Protein AF-A0A9P5RNF4-F1 (afdb_monomer)

Foldseek 3Di:
DKKKKFQDPDDDQFDDFDPDDPFGKDFQWKWWQDLVVRDIDTPDHAPDPQVVVLRVLLPRHTMIMTHIQFALFQPTDHDPDLADPLQVSVVVVVVNCVSRVGQFMDMDAADSRCLSPHLVLLVDADDQVVLLVQQVVVVVVLVVDDFDWDLELLSQLCCQQPVNPFHDPSVLSSRPRVSQKDKDWDDDPVNPDIGITIGGSGDSSVVGGGNDGAHNVNSLVVQLLPPAAEEDEAEQQEPVCVPPVDRDDPQPPVSVVPPPPSNPPVRYHYDYDYDYRVCCRRVVVVVSVVVSVVVSPDDSDRDSDD

Structure (mmCIF, N/CA/C/O backbone):
data_AF-A0A9P5RNF4-F1
#
_entry.id   AF-A0A9P5RNF4-F1
#
loop_
_atom_site.group_PDB
_atom_site.id
_atom_site.type_symbol
_atom_site.label_atom_id
_atom_site.label_alt_id
_atom_site.label_comp_id
_atom_site.label_asym_id
_atom_site.label_entity_id
_atom_site.label_seq_id
_atom_site.pdbx_PDB_ins_code
_atom_site.Cartn_x
_atom_site.Cartn_y
_atom_site.Cartn_z
_atom_site.occupancy
_atom_site.B_iso_or_equiv
_atom_site.auth_seq_id
_atom_site.auth_comp_id
_atom_site.auth_asym_id
_atom_site.auth_atom_id
_atom_site.pdbx_PDB_model_num
ATOM 1 N N . MET A 1 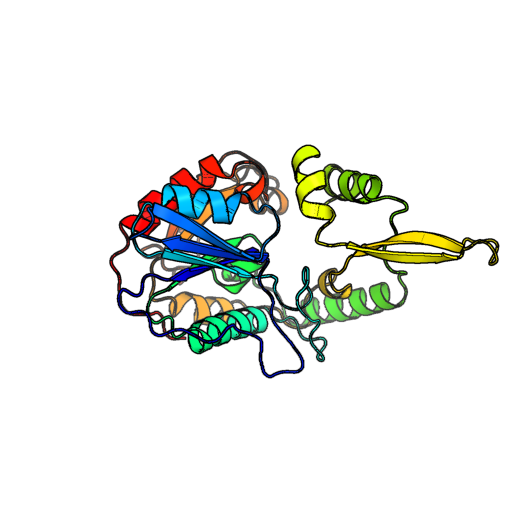1 ? 0.500 0.371 0.995 1.00 59.66 1 MET A N 1
ATOM 2 C CA . MET A 1 1 ? 1.105 -0.007 2.291 1.00 59.66 1 MET A CA 1
ATOM 3 C C . MET A 1 1 ? -0.004 -0.568 3.155 1.00 59.66 1 MET A C 1
ATOM 5 O O . MET A 1 1 ? -1.088 0.010 3.127 1.00 59.66 1 MET A O 1
ATOM 9 N N . ILE A 1 2 ? 0.258 -1.674 3.846 1.00 69.94 2 ILE A N 1
ATOM 10 C CA . ILE A 1 2 ? -0.617 -2.237 4.878 1.00 69.94 2 ILE A CA 1
ATOM 11 C C . ILE A 1 2 ? 0.232 -2.363 6.140 1.00 69.94 2 ILE A C 1
ATOM 13 O O . ILE A 1 2 ? 1.352 -2.875 6.074 1.00 69.94 2 ILE A O 1
ATOM 17 N N . LEU A 1 3 ? -0.276 -1.822 7.239 1.00 70.50 3 LEU A N 1
ATOM 18 C CA . LEU A 1 3 ? 0.274 -1.971 8.577 1.00 70.50 3 LEU A CA 1
ATOM 19 C C . LEU A 1 3 ? -0.736 -2.751 9.401 1.00 70.50 3 LEU A C 1
ATOM 21 O O . LEU A 1 3 ? -1.930 -2.461 9.320 1.00 70.50 3 LEU A O 1
ATOM 25 N N . ILE A 1 4 ? -0.249 -3.697 10.186 1.00 70.44 4 ILE A N 1
ATOM 26 C CA . ILE A 1 4 ? -1.052 -4.440 11.148 1.00 70.44 4 ILE A CA 1
ATOM 27 C C . ILE A 1 4 ? -0.514 -4.085 12.534 1.00 70.44 4 ILE A C 1
ATOM 29 O O . ILE A 1 4 ? 0.702 -4.101 12.732 1.00 70.44 4 ILE A O 1
ATOM 33 N N . LEU A 1 5 ? -1.405 -3.687 13.434 1.00 66.62 5 LEU A N 1
ATOM 34 C CA . LEU A 1 5 ? -1.096 -3.294 14.805 1.00 66.62 5 LEU A CA 1
ATOM 35 C C . LEU A 1 5 ? -1.704 -4.310 15.750 1.00 66.62 5 LEU A C 1
ATOM 37 O O . LEU A 1 5 ? -2.880 -4.608 15.578 1.00 66.62 5 LEU A O 1
ATOM 41 N N . ASP A 1 6 ? -0.938 -4.780 16.720 1.00 69.06 6 ASP A N 1
ATOM 42 C CA . ASP A 1 6 ? -1.378 -5.718 17.753 1.00 69.06 6 ASP A CA 1
ATOM 43 C C . ASP A 1 6 ? -1.534 -5.031 19.115 1.00 69.06 6 ASP A C 1
ATOM 45 O O . ASP A 1 6 ? -0.742 -4.141 19.441 1.00 69.06 6 ASP A O 1
ATOM 49 N N . TYR A 1 7 ? -2.550 -5.457 19.873 1.00 56.28 7 TYR A N 1
ATOM 50 C CA . TYR A 1 7 ? -2.918 -4.960 21.210 1.00 56.28 7 TYR A CA 1
ATOM 51 C C . TYR A 1 7 ? -3.101 -6.101 22.230 1.00 56.28 7 TYR A C 1
ATOM 53 O O . TYR A 1 7 ? -3.849 -5.966 23.205 1.00 56.28 7 TYR A O 1
ATOM 61 N N . ASP A 1 8 ? -2.516 -7.274 21.989 1.00 54.94 8 ASP A N 1
ATOM 62 C CA . ASP A 1 8 ? -2.627 -8.391 22.925 1.00 54.94 8 ASP A CA 1
ATOM 63 C C . ASP A 1 8 ? -1.720 -8.193 24.156 1.00 54.94 8 ASP A C 1
ATOM 65 O O . ASP A 1 8 ? -0.516 -7.961 24.047 1.00 54.94 8 ASP A O 1
ATOM 69 N N . ASP A 1 9 ? -2.322 -8.296 25.350 1.00 41.09 9 ASP A N 1
ATOM 70 C CA . ASP A 1 9 ? -1.652 -8.085 26.644 1.00 41.09 9 ASP A CA 1
ATOM 71 C C . ASP A 1 9 ? -0.789 -9.295 27.067 1.00 41.09 9 ASP A C 1
ATOM 73 O O . ASP A 1 9 ? 0.177 -9.154 27.819 1.00 41.09 9 ASP A O 1
ATOM 77 N N . GLU A 1 10 ? -1.118 -10.498 26.577 1.00 43.22 10 GLU A N 1
ATOM 78 C CA . GLU A 1 10 ? -0.394 -11.743 26.852 1.00 43.22 10 GLU A CA 1
ATOM 79 C C . GLU A 1 10 ? 0.330 -12.233 25.596 1.00 43.22 10 GLU A C 1
ATOM 81 O O . GLU A 1 10 ? -0.276 -12.715 24.641 1.00 43.22 10 GLU A O 1
ATOM 86 N N . TYR A 1 11 ? 1.659 -12.122 25.602 1.00 46.16 11 TYR A N 1
ATOM 87 C CA . TYR A 1 11 ? 2.486 -12.500 24.461 1.00 46.16 11 TYR A CA 1
ATOM 88 C C . TYR A 1 11 ? 3.111 -13.889 24.640 1.00 46.16 11 TYR A C 1
ATOM 90 O O . TYR A 1 11 ? 4.069 -14.067 25.401 1.00 46.16 11 TYR A O 1
ATOM 98 N N . GLU A 1 12 ? 2.660 -14.863 23.849 1.00 43.00 12 GLU A N 1
ATOM 99 C CA . GLU A 1 12 ? 3.501 -16.002 23.480 1.00 43.00 12 GLU A CA 1
ATOM 100 C C . GLU A 1 12 ? 4.433 -15.585 22.335 1.00 43.00 12 GLU A C 1
ATOM 102 O O . GLU A 1 12 ? 4.039 -14.861 21.428 1.00 43.00 12 GLU A O 1
ATOM 107 N N . LYS A 1 13 ? 5.694 -16.041 22.348 1.00 44.66 13 LYS A N 1
ATOM 108 C CA . LYS A 1 13 ? 6.677 -15.777 21.280 1.00 44.66 13 LYS A CA 1
ATOM 109 C C . LYS A 1 13 ? 6.183 -16.310 19.926 1.00 44.66 13 LYS A C 1
ATOM 111 O O . LYS A 1 13 ? 6.560 -17.410 19.519 1.00 44.66 13 LYS A O 1
ATOM 116 N N . GLY A 1 14 ? 5.391 -15.512 19.212 1.00 46.66 14 GLY A N 1
ATOM 117 C CA . GLY A 1 14 ? 4.891 -15.815 17.879 1.00 46.66 14 GLY A CA 1
ATOM 118 C C . GLY A 1 14 ? 6.044 -16.058 16.908 1.00 46.66 14 GLY A C 1
ATOM 119 O O . GLY A 1 14 ? 7.065 -15.357 16.909 1.00 46.66 14 GLY A O 1
ATOM 120 N N . LYS A 1 15 ? 5.917 -17.099 16.081 1.00 48.81 15 LYS A N 1
ATOM 121 C CA . LYS A 1 15 ? 6.916 -17.435 15.060 1.00 48.81 15 LYS A CA 1
ATOM 122 C C . LYS A 1 15 ? 7.047 -16.270 14.077 1.00 48.81 15 LYS A C 1
ATOM 124 O O . LYS A 1 15 ? 6.070 -15.631 13.717 1.00 48.81 15 LYS A O 1
ATOM 129 N N . VAL A 1 16 ? 8.264 -16.015 13.594 1.00 50.94 16 VAL A N 1
ATOM 130 C CA . VAL A 1 16 ? 8.480 -15.067 12.490 1.00 50.94 16 VAL A CA 1
ATOM 131 C C . VAL A 1 16 ? 7.727 -15.583 11.252 1.00 50.94 16 VAL A C 1
ATOM 133 O O . VAL A 1 16 ? 8.052 -16.692 10.802 1.00 50.94 16 VAL A O 1
ATOM 136 N N . PRO A 1 17 ? 6.777 -14.815 10.680 1.00 49.19 17 PRO A N 1
ATOM 137 C CA . PRO A 1 17 ? 6.094 -15.197 9.449 1.00 49.19 17 PRO A CA 1
ATOM 138 C C . PRO A 1 17 ? 7.120 -15.447 8.336 1.00 49.19 17 PRO A C 1
ATOM 140 O O . PRO A 1 17 ? 8.076 -14.683 8.174 1.00 49.19 17 PRO A O 1
ATOM 143 N N . GLY A 1 18 ? 6.963 -16.545 7.589 1.00 49.25 18 GLY A N 1
ATOM 144 C CA . GLY A 1 18 ? 7.812 -16.856 6.427 1.00 49.25 18 GLY A CA 1
ATOM 145 C C . GLY A 1 18 ? 8.763 -18.058 6.545 1.00 49.25 18 GLY A C 1
ATOM 146 O O . GLY A 1 18 ? 9.579 -18.269 5.641 1.00 49.25 18 GLY A O 1
ATOM 147 N N . LYS A 1 19 ? 8.667 -18.890 7.594 1.00 43.00 19 LYS A N 1
ATOM 148 C CA . LYS A 1 19 ? 9.351 -20.202 7.647 1.00 43.00 19 LYS A CA 1
ATOM 149 C C . LYS A 1 19 ? 8.419 -21.347 7.214 1.00 43.00 19 LYS A C 1
ATOM 151 O O . LYS A 1 19 ? 8.039 -22.170 8.035 1.00 43.00 19 LYS A O 1
ATOM 156 N N . GLY A 1 20 ? 8.089 -21.418 5.921 1.00 45.69 20 GLY A N 1
ATOM 157 C CA . GLY A 1 20 ? 7.439 -22.602 5.335 1.00 45.69 20 GLY A CA 1
ATOM 158 C C . GLY A 1 20 ? 6.447 -22.305 4.210 1.00 45.69 20 GLY A C 1
ATOM 159 O O . GLY A 1 20 ? 5.249 -22.408 4.415 1.00 45.69 20 GLY A O 1
ATOM 160 N N . GLY A 1 21 ? 6.934 -21.950 3.018 1.00 53.12 21 GLY A N 1
ATOM 161 C CA . GLY A 1 21 ? 6.103 -21.744 1.824 1.00 53.12 21 GLY A CA 1
ATOM 162 C C . GLY A 1 21 ? 6.926 -21.232 0.637 1.00 53.12 21 GLY A C 1
ATOM 163 O O . GLY A 1 21 ? 7.992 -20.651 0.848 1.00 53.12 21 GLY A O 1
ATOM 164 N N . LYS A 1 22 ? 6.469 -21.474 -0.604 1.00 52.62 22 LYS A N 1
ATOM 165 C CA . LYS A 1 22 ? 7.132 -20.976 -1.832 1.00 52.62 22 LYS A CA 1
ATOM 166 C C . LYS A 1 22 ? 6.895 -19.476 -2.076 1.00 52.62 22 LYS A C 1
ATOM 168 O O . LYS A 1 22 ? 7.779 -18.834 -2.630 1.00 52.62 22 LYS A O 1
ATOM 173 N N . ASP A 1 23 ? 5.779 -18.931 -1.587 1.00 65.44 23 ASP A N 1
ATOM 174 C CA . ASP A 1 23 ? 5.385 -17.527 -1.750 1.00 65.44 23 ASP A CA 1
ATOM 175 C C . ASP A 1 23 ? 5.451 -16.824 -0.380 1.00 65.44 23 ASP A C 1
ATOM 177 O O . ASP A 1 23 ? 4.529 -16.933 0.426 1.00 65.44 23 ASP A O 1
ATOM 181 N N . ARG A 1 24 ? 6.574 -16.161 -0.061 1.00 78.38 24 ARG A N 1
ATOM 182 C CA . ARG A 1 24 ? 6.792 -15.542 1.260 1.00 78.38 24 ARG A CA 1
ATOM 183 C C . ARG A 1 24 ? 6.480 -14.049 1.267 1.00 78.38 24 ARG A C 1
ATOM 185 O O . ARG A 1 24 ? 7.123 -13.267 0.560 1.00 78.38 24 ARG A O 1
ATOM 1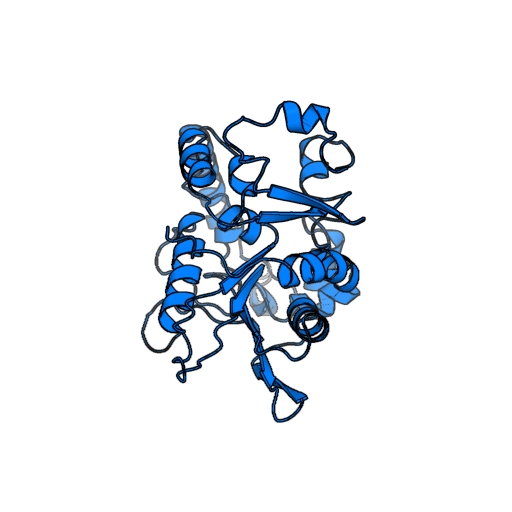92 N N . ILE A 1 25 ? 5.571 -13.656 2.158 1.00 79.44 25 ILE A N 1
ATOM 193 C CA . ILE A 1 25 ? 5.354 -12.255 2.524 1.00 79.44 25 ILE A CA 1
ATOM 194 C C . ILE A 1 25 ? 6.458 -11.806 3.480 1.00 79.44 25 ILE A C 1
ATOM 196 O O . ILE A 1 25 ? 6.770 -12.474 4.466 1.00 79.44 25 ILE A O 1
ATOM 200 N N . LYS A 1 26 ? 7.078 -10.674 3.156 1.00 80.25 26 LYS A N 1
ATOM 201 C CA . LYS A 1 26 ? 8.118 -10.011 3.941 1.00 80.25 26 LYS A CA 1
ATOM 202 C C . LYS A 1 26 ? 7.571 -8.703 4.497 1.00 80.25 26 LYS A C 1
ATOM 204 O O . LYS A 1 26 ? 6.577 -8.156 4.023 1.00 80.25 26 LYS A O 1
ATOM 209 N N . TYR A 1 27 ? 8.241 -8.193 5.517 1.00 72.38 27 TYR A N 1
ATOM 210 C CA . TYR A 1 27 ? 7.873 -6.950 6.174 1.00 72.38 27 TYR A CA 1
ATOM 211 C C . TYR A 1 27 ? 8.953 -5.889 5.962 1.00 72.38 27 TYR A C 1
ATOM 213 O O . TYR A 1 27 ? 10.151 -6.164 6.039 1.00 72.38 27 TYR A O 1
ATOM 221 N N . LEU A 1 28 ? 8.501 -4.667 5.687 1.00 71.25 28 LEU A N 1
ATOM 222 C CA . LEU A 1 28 ? 9.312 -3.459 5.616 1.00 71.25 28 LEU A CA 1
ATOM 223 C C . LEU A 1 28 ? 9.855 -3.081 6.993 1.00 71.25 28 LEU A C 1
ATOM 225 O O . LEU A 1 28 ? 11.003 -2.659 7.100 1.00 71.25 28 LEU A O 1
ATOM 229 N N . ALA A 1 29 ? 9.012 -3.195 8.016 1.00 71.44 29 ALA A N 1
ATOM 230 C CA . ALA A 1 29 ? 9.341 -2.868 9.391 1.00 71.44 29 ALA A CA 1
ATOM 231 C C . ALA A 1 29 ? 8.533 -3.759 10.337 1.00 71.44 29 ALA A C 1
ATOM 233 O O . ALA A 1 29 ? 7.363 -4.035 10.075 1.00 71.44 29 ALA A O 1
ATOM 234 N N . ARG A 1 30 ? 9.167 -4.202 11.419 1.00 80.31 30 ARG A N 1
ATOM 235 C CA . ARG A 1 30 ? 8.495 -4.770 12.590 1.00 80.31 30 ARG A CA 1
ATOM 236 C C . ARG A 1 30 ? 9.030 -4.013 13.792 1.00 80.31 30 ARG A C 1
ATOM 238 O O . ARG A 1 30 ? 10.229 -4.109 14.071 1.00 80.31 30 ARG A O 1
ATOM 245 N N . LEU A 1 31 ? 8.176 -3.197 14.386 1.00 75.88 31 LEU A N 1
ATOM 246 C CA . LEU A 1 31 ? 8.534 -2.267 15.447 1.00 75.88 31 LEU A CA 1
ATOM 247 C C . LEU A 1 31 ? 7.732 -2.625 16.687 1.00 75.88 31 LEU A C 1
ATOM 249 O O . LEU A 1 31 ? 6.542 -2.913 16.580 1.00 75.88 31 LEU A O 1
ATOM 253 N N . LYS A 1 32 ? 8.387 -2.594 17.840 1.00 74.44 32 LYS A N 1
ATOM 254 C CA . LYS A 1 32 ? 7.754 -2.829 19.131 1.00 74.44 32 LYS A CA 1
ATOM 255 C C . LYS A 1 32 ? 8.215 -1.763 20.109 1.00 74.44 32 LYS A C 1
ATOM 257 O O . LYS A 1 32 ? 9.399 -1.422 20.118 1.00 74.44 32 LYS A O 1
ATOM 262 N N . TYR A 1 33 ? 7.296 -1.281 20.934 1.00 68.88 33 TYR A N 1
ATOM 263 C CA . TYR A 1 33 ? 7.662 -0.539 22.129 1.00 68.88 33 TYR A CA 1
ATOM 264 C C . TYR A 1 33 ? 7.905 -1.526 23.274 1.00 68.88 33 TYR A C 1
ATOM 266 O O . TYR A 1 33 ? 7.045 -2.354 23.582 1.00 68.88 33 TYR A O 1
ATOM 274 N N . ASP A 1 34 ? 9.096 -1.494 23.864 1.00 64.38 34 ASP A N 1
ATOM 275 C CA . ASP A 1 34 ? 9.408 -2.286 25.049 1.00 64.38 34 ASP A CA 1
ATOM 276 C C . ASP A 1 34 ? 9.146 -1.431 26.295 1.00 64.38 34 ASP A C 1
ATOM 278 O O . ASP A 1 34 ? 9.834 -0.443 26.550 1.00 64.38 34 ASP A O 1
ATOM 282 N N . SER A 1 35 ? 8.116 -1.797 27.058 1.00 60.16 35 SER A N 1
ATOM 283 C CA . SER A 1 35 ? 7.694 -1.077 28.262 1.00 60.16 35 SER A CA 1
ATOM 284 C C . SER A 1 35 ? 8.731 -1.116 29.388 1.00 60.16 35 SER A C 1
ATOM 286 O O . SER A 1 35 ? 8.789 -0.180 30.189 1.00 60.16 35 SER A O 1
ATOM 288 N N . ASP A 1 36 ? 9.554 -2.168 29.443 1.00 57.34 36 ASP A N 1
ATOM 289 C CA . ASP A 1 36 ? 10.539 -2.387 30.504 1.00 57.34 36 ASP A CA 1
ATOM 290 C C . ASP A 1 36 ? 11.792 -1.540 30.268 1.00 57.34 36 ASP A C 1
ATOM 292 O O . ASP A 1 36 ? 12.338 -0.941 31.198 1.00 57.34 36 ASP A O 1
ATOM 296 N N . THR A 1 37 ? 12.234 -1.451 29.012 1.00 59.84 37 THR A N 1
ATOM 297 C CA . THR A 1 37 ? 13.402 -0.643 28.624 1.00 59.84 37 THR A CA 1
ATOM 298 C C . THR A 1 37 ? 13.034 0.783 28.214 1.00 59.84 37 THR A C 1
ATOM 300 O O . THR A 1 37 ? 13.900 1.656 28.213 1.00 59.84 37 THR A O 1
ATOM 303 N N . LYS A 1 38 ? 11.750 1.050 27.931 1.00 56.59 38 LYS A N 1
ATOM 304 C CA . LYS A 1 38 ? 11.245 2.285 27.303 1.00 56.59 38 LYS A CA 1
ATOM 305 C C . LYS A 1 38 ? 11.907 2.583 25.954 1.00 56.59 38 LYS A C 1
ATOM 307 O O . LYS A 1 38 ? 11.988 3.746 25.551 1.00 56.59 38 LYS A O 1
ATOM 312 N N . GLU A 1 39 ? 12.386 1.548 25.267 1.00 54.97 39 GLU A N 1
ATOM 313 C CA . GLU A 1 39 ? 13.092 1.653 23.992 1.00 54.97 39 GLU A CA 1
ATOM 314 C C . GLU A 1 39 ? 12.275 1.058 22.836 1.00 54.97 39 GLU A C 1
ATOM 316 O O . GLU A 1 39 ? 11.477 0.131 22.995 1.00 54.97 39 GLU A O 1
ATOM 321 N N . GLU A 1 40 ? 12.493 1.597 21.635 1.00 59.03 40 GLU A N 1
ATOM 322 C CA . GLU A 1 40 ? 11.988 1.005 20.398 1.00 59.03 40 GLU A CA 1
ATOM 323 C C . GLU A 1 40 ? 12.847 -0.206 20.020 1.00 59.03 40 GLU A C 1
ATOM 325 O O . GLU A 1 40 ? 14.034 -0.085 19.701 1.00 59.03 40 GLU A O 1
ATOM 330 N N . VAL A 1 41 ? 12.230 -1.384 19.958 1.00 55.62 41 VAL A N 1
ATOM 331 C CA . VAL A 1 41 ? 12.873 -2.580 19.416 1.00 55.62 41 VAL A CA 1
ATOM 332 C C . VAL A 1 41 ? 12.560 -2.672 17.927 1.00 55.62 41 VAL A C 1
ATOM 334 O O . VAL A 1 41 ? 11.504 -3.145 17.497 1.00 55.62 41 VAL A O 1
ATOM 337 N N . LYS A 1 42 ? 13.520 -2.233 17.109 1.00 60.31 42 LYS A N 1
ATOM 338 C CA . LYS A 1 42 ? 13.464 -2.376 15.652 1.00 60.31 42 LYS A CA 1
ATOM 339 C C . LYS A 1 42 ? 14.022 -3.734 15.234 1.00 60.31 42 LYS A C 1
ATOM 341 O O . LYS A 1 42 ? 15.231 -3.914 15.105 1.00 60.31 42 LYS A O 1
ATOM 346 N N . TYR A 1 43 ? 13.140 -4.695 14.962 1.00 49.28 43 TYR A N 1
ATOM 347 C CA . TYR A 1 43 ? 13.566 -6.054 14.614 1.00 49.28 43 TYR A CA 1
ATOM 348 C C . TYR A 1 43 ? 14.260 -6.125 13.245 1.00 49.28 43 TYR A C 1
ATOM 350 O O . TYR A 1 43 ? 15.248 -6.841 13.106 1.00 49.28 43 TYR A O 1
ATOM 358 N N . ARG A 1 44 ? 13.751 -5.396 12.237 1.00 52.09 44 ARG A N 1
ATOM 359 C CA . ARG A 1 44 ? 14.328 -5.180 10.888 1.00 52.09 44 ARG A CA 1
ATOM 360 C C . ARG A 1 44 ? 13.613 -4.005 10.215 1.00 52.09 44 ARG A C 1
ATOM 362 O O . ARG A 1 44 ? 12.408 -3.864 10.396 1.00 52.09 44 ARG A O 1
ATOM 369 N N . GLY A 1 45 ? 14.316 -3.234 9.383 1.00 48.00 45 GLY A N 1
ATOM 370 C CA . GLY A 1 45 ? 13.672 -2.342 8.414 1.00 48.00 45 GLY A CA 1
ATOM 371 C C . GLY A 1 45 ? 14.526 -1.170 7.939 1.00 48.00 45 GLY A C 1
ATOM 372 O O . GLY A 1 45 ? 15.385 -0.673 8.666 1.00 48.00 45 GLY A O 1
ATOM 373 N N . HIS A 1 46 ? 14.264 -0.701 6.718 1.00 49.56 46 HIS A N 1
ATOM 374 C CA . HIS A 1 46 ? 14.736 0.612 6.268 1.00 49.56 46 HIS A CA 1
ATOM 375 C C . HIS A 1 46 ? 14.057 1.708 7.105 1.00 49.56 46 HIS A C 1
ATOM 377 O O . HIS A 1 46 ? 13.069 1.439 7.789 1.00 49.56 46 HIS A O 1
ATOM 383 N N . LYS A 1 47 ? 14.585 2.937 7.108 1.00 53.94 47 LYS A N 1
ATOM 384 C CA . LYS A 1 47 ? 13.885 4.066 7.736 1.00 53.94 47 LYS A CA 1
ATOM 385 C C . LYS A 1 47 ? 12.467 4.108 7.128 1.00 53.94 47 LYS A C 1
ATOM 387 O O . LYS A 1 47 ? 12.328 4.146 5.907 1.00 53.94 47 LYS A O 1
ATOM 392 N N . ALA A 1 48 ? 11.421 4.004 7.936 1.00 58.28 48 ALA A N 1
ATOM 393 C CA . ALA A 1 48 ? 10.037 4.005 7.469 1.00 58.28 48 ALA A CA 1
ATOM 394 C C . ALA A 1 48 ? 9.279 4.995 8.345 1.00 58.28 48 ALA A C 1
ATOM 396 O O . ALA A 1 48 ? 8.820 4.650 9.426 1.00 58.28 48 ALA A O 1
ATOM 397 N N . ARG A 1 49 ? 9.166 6.242 7.865 1.00 71.50 49 ARG A N 1
ATOM 398 C CA . ARG A 1 49 ? 8.719 7.373 8.695 1.00 71.50 49 ARG A CA 1
ATOM 399 C C . ARG A 1 49 ? 7.350 7.164 9.337 1.00 71.50 49 ARG A C 1
ATOM 401 O O . ARG A 1 49 ? 7.124 7.665 10.426 1.00 71.50 49 ARG A O 1
ATOM 408 N N . PHE A 1 50 ? 6.433 6.470 8.661 1.00 78.38 50 PHE A N 1
ATOM 409 C CA . PHE A 1 50 ? 5.064 6.325 9.153 1.00 78.38 50 PHE A CA 1
ATOM 410 C C . PHE A 1 50 ? 4.918 5.285 10.272 1.00 78.38 50 PHE A C 1
ATOM 412 O O . PHE A 1 50 ? 4.382 5.666 11.304 1.00 78.38 50 PHE A O 1
ATOM 419 N N . PRO A 1 51 ? 5.405 4.033 10.148 1.00 80.31 51 PRO A N 1
ATOM 420 C CA . PRO A 1 51 ? 5.415 3.097 11.277 1.00 80.31 51 PRO A CA 1
ATOM 421 C C . PRO A 1 51 ? 6.179 3.610 12.505 1.00 80.31 51 PRO A C 1
ATOM 423 O O . PRO A 1 51 ? 5.670 3.473 13.609 1.00 80.31 51 PRO A O 1
ATOM 426 N N . GLU A 1 52 ? 7.354 4.222 12.307 1.00 78.44 52 GLU A N 1
ATOM 427 C CA . GLU A 1 52 ? 8.190 4.762 13.397 1.00 78.44 52 GLU A CA 1
ATOM 428 C C . GLU A 1 52 ? 7.438 5.871 14.152 1.00 78.44 52 GLU A C 1
ATOM 430 O O . GLU A 1 52 ? 7.196 5.760 15.350 1.00 78.44 52 GLU A O 1
ATOM 435 N N . LEU A 1 53 ? 6.932 6.880 13.430 1.00 79.44 53 LEU A N 1
ATOM 436 C CA . LEU A 1 53 ? 6.164 7.970 14.041 1.00 79.44 53 LEU A CA 1
ATOM 437 C C . LEU A 1 53 ? 4.855 7.490 14.682 1.00 79.44 53 LEU A C 1
ATOM 439 O O . LEU A 1 53 ? 4.385 8.072 15.657 1.00 79.44 53 LEU A O 1
ATOM 443 N N . LEU A 1 5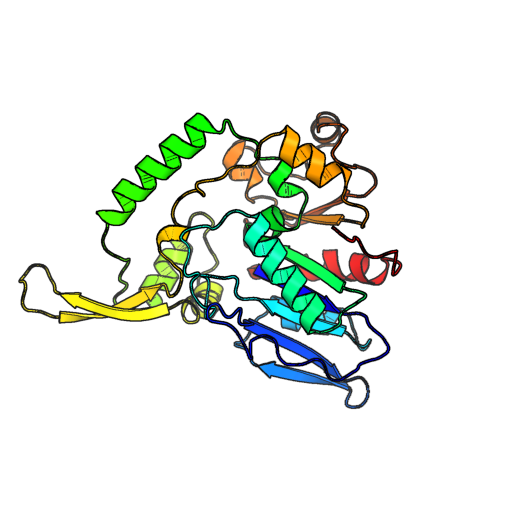4 ? 4.226 6.467 14.103 1.00 80.88 54 LEU A N 1
ATOM 444 C CA . LEU A 1 54 ? 3.003 5.901 14.651 1.00 80.88 54 LEU A CA 1
ATOM 445 C C . LEU A 1 54 ? 3.271 5.225 15.996 1.00 80.88 54 LEU A C 1
ATOM 447 O O . LEU A 1 54 ? 2.510 5.459 16.929 1.00 80.88 54 LEU A O 1
ATOM 451 N N . LEU A 1 55 ? 4.356 4.452 16.105 1.00 78.88 55 LEU A N 1
ATOM 452 C CA . LEU A 1 55 ? 4.765 3.842 17.368 1.00 78.88 55 LEU A CA 1
ATOM 453 C C . LEU A 1 55 ? 5.060 4.913 18.426 1.00 78.88 55 LEU A C 1
ATOM 455 O O . LEU A 1 55 ? 4.527 4.840 19.527 1.00 78.88 55 LEU A O 1
ATOM 459 N N . GLU A 1 56 ? 5.829 5.948 18.068 1.00 79.50 56 GLU A N 1
ATOM 460 C CA . GLU A 1 56 ? 6.138 7.071 18.965 1.00 79.50 56 GLU A CA 1
ATOM 461 C C . GLU A 1 56 ? 4.872 7.760 19.507 1.00 79.50 56 GLU A C 1
ATOM 463 O O . GLU A 1 56 ? 4.822 8.142 20.675 1.00 79.50 56 GLU A O 1
ATOM 468 N N . GLN A 1 57 ? 3.844 7.932 18.667 1.00 78.62 57 GLN A N 1
ATOM 469 C CA . GLN A 1 57 ? 2.608 8.624 19.049 1.00 78.62 57 GLN A CA 1
ATOM 470 C C . GLN A 1 57 ? 1.594 7.746 19.788 1.00 78.62 57 GLN 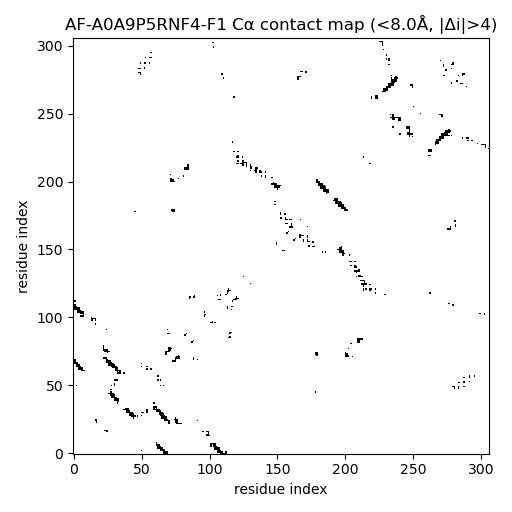A C 1
ATOM 472 O O . GLN A 1 57 ? 0.782 8.290 20.535 1.00 78.62 57 GLN A O 1
ATOM 477 N N . LEU A 1 58 ? 1.608 6.425 19.581 1.00 77.06 58 LEU A N 1
ATOM 478 C CA . LEU A 1 58 ? 0.731 5.497 20.306 1.00 77.06 58 LEU A CA 1
ATOM 479 C C . LEU A 1 58 ? 1.122 5.366 21.785 1.00 77.06 58 LEU A C 1
ATOM 481 O O . LEU A 1 58 ? 0.272 5.028 22.605 1.00 77.06 58 LEU A O 1
ATOM 485 N N . GLY A 1 59 ? 2.355 5.733 22.137 1.00 69.31 59 GLY A N 1
ATOM 486 C CA . GLY A 1 59 ? 2.819 5.767 23.519 1.00 69.31 59 GLY A CA 1
ATOM 487 C C . GLY A 1 59 ? 3.330 4.408 24.012 1.00 69.31 59 GLY A C 1
ATOM 488 O O . GLY A 1 59 ? 3.578 3.515 23.207 1.00 69.31 59 GLY A O 1
ATOM 489 N N . PRO A 1 60 ? 3.550 4.265 25.331 1.00 63.69 60 PRO A N 1
ATOM 490 C CA . PRO A 1 60 ? 4.320 3.160 25.897 1.00 63.69 60 PRO A CA 1
ATOM 491 C C . PRO A 1 60 ? 3.542 1.855 26.111 1.00 63.69 60 PRO A C 1
ATOM 493 O O . PRO A 1 60 ? 4.105 0.897 26.642 1.00 63.69 60 PRO A O 1
ATOM 496 N N . GLU A 1 61 ? 2.258 1.830 25.757 1.00 65.12 61 GLU A N 1
ATOM 497 C CA . GLU A 1 61 ? 1.441 0.619 25.818 1.00 65.12 61 GLU A CA 1
ATOM 498 C C . GLU A 1 61 ? 2.030 -0.461 24.893 1.00 65.12 61 GLU A C 1
ATOM 500 O O . GLU A 1 61 ? 2.661 -0.123 23.883 1.00 65.12 61 GLU A O 1
ATOM 505 N N . PRO A 1 62 ? 1.863 -1.757 25.212 1.00 64.25 62 PRO A N 1
ATOM 506 C CA . PRO A 1 62 ? 2.421 -2.846 24.420 1.00 64.25 62 PRO A CA 1
ATOM 507 C C . PRO A 1 62 ? 1.759 -2.892 23.037 1.00 64.25 62 PRO A C 1
ATOM 509 O O . PRO A 1 62 ? 0.753 -3.557 22.826 1.00 64.25 62 PRO A O 1
ATOM 512 N N . VAL A 1 63 ? 2.344 -2.169 22.081 1.00 74.44 63 VAL A N 1
ATOM 513 C CA . VAL A 1 63 ? 1.928 -2.167 20.679 1.00 74.44 63 VAL A CA 1
ATOM 514 C C . VAL A 1 63 ? 3.056 -2.711 19.823 1.00 74.44 63 VAL A C 1
ATOM 516 O O . VAL A 1 63 ? 4.203 -2.245 19.867 1.00 74.44 63 VAL A O 1
ATOM 519 N N . GLU A 1 64 ? 2.707 -3.681 18.987 1.00 80.81 64 GLU A N 1
ATOM 520 C CA . GLU A 1 64 ? 3.566 -4.160 17.918 1.00 80.81 64 GLU A CA 1
ATOM 521 C C . GLU A 1 64 ? 3.006 -3.731 16.559 1.00 80.81 64 GLU A C 1
ATOM 523 O O . GLU A 1 64 ? 1.831 -3.919 16.260 1.00 80.81 64 GLU A O 1
ATOM 528 N N . ILE A 1 65 ? 3.859 -3.140 15.718 1.00 84.00 65 ILE A N 1
ATOM 529 C CA . ILE A 1 65 ? 3.505 -2.689 14.370 1.00 84.00 65 ILE A CA 1
ATOM 530 C C . ILE A 1 65 ? 4.255 -3.528 13.346 1.00 84.00 65 ILE A C 1
ATOM 532 O O . ILE A 1 65 ? 5.489 -3.530 13.299 1.00 84.00 65 ILE A O 1
ATOM 536 N N . LEU A 1 66 ? 3.507 -4.157 12.445 1.00 86.06 66 LEU A N 1
ATOM 537 C CA . LEU A 1 66 ? 4.036 -4.878 11.297 1.00 86.06 66 LEU A CA 1
ATOM 538 C C . LEU A 1 66 ? 3.683 -4.163 9.991 1.00 86.06 66 LEU A C 1
ATOM 540 O O . LEU A 1 66 ? 2.536 -4.154 9.550 1.00 86.06 66 LEU A O 1
ATOM 544 N N . ALA A 1 67 ? 4.689 -3.589 9.335 1.00 86.56 67 ALA A N 1
ATOM 545 C CA . ALA A 1 67 ? 4.560 -2.972 8.021 1.00 86.56 67 ALA A CA 1
ATOM 546 C C . ALA A 1 67 ? 4.876 -3.986 6.920 1.00 86.56 67 ALA A C 1
ATOM 548 O O . ALA A 1 67 ? 6.029 -4.383 6.763 1.00 86.56 67 ALA A O 1
ATOM 549 N N . LEU A 1 68 ? 3.883 -4.381 6.125 1.00 85.56 68 LEU A N 1
ATOM 550 C CA . LEU A 1 68 ? 4.035 -5.434 5.119 1.00 85.56 68 LEU A CA 1
ATOM 551 C C . LEU A 1 68 ? 4.486 -4.897 3.754 1.00 85.56 68 LEU A C 1
ATOM 553 O O . LEU A 1 68 ? 3.950 -3.905 3.244 1.00 85.56 68 LEU A O 1
ATOM 557 N N . ASP A 1 69 ? 5.416 -5.613 3.119 1.00 85.44 69 ASP A N 1
ATOM 558 C CA . ASP A 1 69 ? 5.532 -5.615 1.662 1.00 85.44 69 ASP A CA 1
ATOM 559 C C . ASP A 1 69 ? 4.525 -6.652 1.141 1.00 85.44 69 ASP A C 1
ATOM 561 O O . ASP A 1 69 ? 4.632 -7.837 1.439 1.00 85.44 69 ASP A O 1
ATOM 565 N N . LEU A 1 70 ? 3.518 -6.237 0.376 1.00 86.81 70 LEU A N 1
ATOM 566 C CA . LEU A 1 70 ? 2.538 -7.183 -0.177 1.00 86.81 70 LEU A CA 1
ATOM 567 C C . LEU A 1 70 ? 3.183 -8.113 -1.203 1.00 86.81 70 LEU A C 1
ATOM 569 O O . LEU A 1 70 ? 4.212 -7.768 -1.786 1.00 86.81 70 LEU A O 1
ATOM 573 N N . ALA A 1 71 ? 2.553 -9.256 -1.487 1.00 88.69 71 ALA A N 1
ATOM 574 C CA . ALA A 1 71 ? 2.995 -10.130 -2.569 1.00 88.69 71 ALA A CA 1
ATOM 575 C C . ALA A 1 71 ? 3.244 -9.319 -3.854 1.00 88.69 71 ALA A C 1
ATOM 577 O O . ALA A 1 71 ? 2.477 -8.401 -4.183 1.00 88.69 71 ALA A O 1
ATOM 578 N N . ARG A 1 72 ? 4.331 -9.646 -4.567 1.00 87.25 72 ARG A N 1
ATOM 579 C CA . ARG A 1 72 ? 4.794 -8.934 -5.778 1.00 87.25 72 ARG A CA 1
ATOM 580 C C . ARG A 1 72 ? 5.267 -7.485 -5.576 1.00 87.25 72 ARG A C 1
ATOM 582 O O . ARG A 1 72 ? 5.649 -6.848 -6.556 1.00 87.25 72 ARG A O 1
ATOM 589 N N . HIS A 1 73 ? 5.263 -6.958 -4.352 1.00 88.12 73 HIS A N 1
ATOM 590 C CA . HIS A 1 73 ? 5.759 -5.622 -4.023 1.00 88.12 73 HIS A CA 1
ATOM 591 C C . HIS A 1 73 ? 7.034 -5.692 -3.185 1.00 88.12 73 HIS A C 1
ATOM 593 O O . HIS A 1 73 ? 7.229 -6.613 -2.396 1.00 88.12 73 HIS A O 1
ATOM 599 N N . GLY A 1 74 ? 7.865 -4.653 -3.312 1.00 85.44 74 GLY A N 1
ATOM 600 C CA . GLY A 1 74 ? 9.058 -4.486 -2.488 1.00 85.44 74 GLY A CA 1
ATOM 601 C C . GLY A 1 74 ? 9.929 -5.735 -2.516 1.00 85.44 74 GLY A C 1
ATOM 602 O O . GLY A 1 74 ? 10.331 -6.185 -3.586 1.00 85.44 74 GLY A O 1
ATOM 603 N N . THR A 1 75 ? 10.209 -6.285 -1.342 1.00 83.75 75 THR A N 1
ATOM 604 C CA . THR A 1 75 ? 11.057 -7.472 -1.208 1.00 83.75 75 THR A CA 1
ATOM 605 C C . THR A 1 75 ? 10.282 -8.781 -1.124 1.00 83.75 75 THR A C 1
ATOM 607 O O . THR A 1 75 ? 10.913 -9.836 -1.202 1.00 83.75 75 THR A O 1
ATOM 610 N N . SER A 1 76 ? 8.957 -8.748 -0.967 1.00 87.56 76 SER A N 1
ATOM 611 C CA . SER A 1 76 ? 8.128 -9.952 -0.886 1.00 87.56 76 SER A CA 1
ATOM 612 C C . SER A 1 76 ? 8.181 -10.766 -2.165 1.00 87.56 76 SER A C 1
ATOM 614 O O . SER A 1 76 ? 8.337 -10.231 -3.267 1.00 87.56 76 SER A O 1
ATOM 616 N N . ASP A 1 77 ? 8.056 -12.081 -2.009 1.00 87.69 77 ASP A N 1
ATOM 617 C CA . ASP A 1 77 ? 8.153 -12.983 -3.142 1.00 87.69 77 ASP A CA 1
ATOM 618 C C . ASP A 1 77 ? 6.965 -12.749 -4.100 1.00 87.69 77 ASP A C 1
ATOM 620 O O . ASP A 1 77 ? 5.879 -12.270 -3.740 1.00 87.69 77 ASP A O 1
ATOM 624 N N . HIS A 1 78 ? 7.207 -13.020 -5.377 1.00 88.81 78 HIS A N 1
ATOM 625 C CA . HIS A 1 78 ? 6.180 -12.947 -6.407 1.00 88.81 78 HIS A CA 1
ATOM 626 C C . HIS A 1 78 ? 5.347 -14.223 -6.344 1.00 88.81 78 HIS A C 1
ATOM 628 O O . HIS A 1 78 ? 5.916 -15.306 -6.234 1.00 88.81 78 HIS A O 1
ATOM 634 N N . ARG A 1 79 ? 4.016 -14.113 -6.445 1.00 83.56 79 ARG A N 1
ATOM 635 C CA . ARG A 1 79 ? 3.159 -15.306 -6.481 1.00 83.56 79 ARG A CA 1
ATOM 636 C C . ARG A 1 79 ? 3.512 -16.178 -7.680 1.00 83.56 79 ARG A C 1
ATOM 638 O O . ARG A 1 79 ? 3.816 -15.671 -8.765 1.00 83.56 79 ARG A O 1
ATOM 645 N N . THR A 1 80 ? 3.382 -17.486 -7.516 1.00 82.75 80 THR A N 1
ATOM 646 C CA . THR A 1 80 ? 3.470 -18.415 -8.655 1.00 82.75 80 THR A CA 1
ATOM 647 C C . THR A 1 80 ? 2.316 -18.223 -9.646 1.00 82.75 80 THR A C 1
ATOM 649 O O . THR A 1 80 ? 2.525 -18.295 -10.855 1.00 82.75 80 THR A O 1
ATOM 652 N N . SER A 1 81 ? 1.114 -17.909 -9.153 1.00 81.50 81 SER A N 1
ATOM 653 C CA . SER A 1 81 ? -0.070 -17.601 -9.964 1.00 81.50 81 SER A CA 1
ATOM 654 C C . SER A 1 81 ? -0.116 -16.140 -10.396 1.00 81.50 81 SER A C 1
ATOM 656 O O . SER A 1 81 ? 0.107 -15.257 -9.573 1.00 81.50 81 SER A O 1
ATOM 658 N N . GLU A 1 82 ? -0.554 -15.852 -11.618 1.00 81.06 82 GLU A N 1
ATOM 659 C CA . GLU A 1 82 ? -0.784 -14.480 -12.110 1.00 81.06 82 GLU A CA 1
ATOM 660 C C . GLU A 1 82 ? -2.000 -13.771 -11.474 1.00 81.06 82 GLU A C 1
ATOM 662 O O . GLU A 1 82 ? -2.347 -12.676 -11.897 1.00 81.06 82 GLU A O 1
ATOM 667 N N . ASP A 1 83 ? -2.652 -14.378 -10.480 1.00 77.44 83 ASP A N 1
ATOM 668 C CA . ASP A 1 83 ? -3.778 -13.802 -9.741 1.00 77.44 83 ASP A CA 1
ATOM 669 C C . ASP A 1 83 ? -3.313 -12.712 -8.753 1.00 77.44 83 ASP A C 1
ATOM 671 O O . ASP A 1 83 ? -2.379 -12.908 -7.969 1.00 77.44 83 ASP A O 1
ATOM 675 N N . TYR A 1 84 ? -3.973 -11.555 -8.806 1.00 80.88 84 TYR A N 1
ATOM 676 C CA . TYR A 1 84 ? -3.804 -10.412 -7.898 1.00 80.88 84 TYR A CA 1
ATOM 677 C C . TYR A 1 84 ? -5.153 -9.760 -7.578 1.00 80.88 84 TYR A C 1
ATOM 679 O O . TYR A 1 84 ? -5.241 -8.545 -7.377 1.00 80.88 84 TYR A O 1
ATOM 687 N N . ALA A 1 85 ? -6.213 -10.573 -7.522 1.00 82.25 85 ALA A N 1
ATOM 688 C CA . ALA A 1 85 ? -7.485 -10.142 -6.970 1.00 82.25 85 ALA A CA 1
ATOM 689 C C . ALA A 1 85 ? -7.284 -9.556 -5.563 1.00 82.25 85 ALA A C 1
ATOM 691 O O . ALA A 1 85 ? -6.458 -10.037 -4.782 1.00 82.25 85 ALA A O 1
ATOM 692 N N . LEU A 1 86 ? -8.049 -8.512 -5.229 1.00 80.81 86 LEU A N 1
ATOM 693 C CA . LEU A 1 86 ? -7.894 -7.805 -3.954 1.00 80.81 86 LEU A CA 1
ATOM 694 C C . LEU A 1 86 ? -8.021 -8.751 -2.752 1.00 80.81 86 LEU A C 1
ATOM 696 O O . LEU A 1 86 ? -7.261 -8.604 -1.801 1.00 80.81 86 LEU A O 1
ATOM 700 N N . CYS A 1 87 ? -8.901 -9.755 -2.826 1.00 81.06 87 CYS A N 1
ATOM 701 C CA . CYS A 1 87 ? -9.082 -10.759 -1.777 1.00 81.06 87 CYS A CA 1
ATOM 702 C C . CYS A 1 87 ? -7.795 -11.522 -1.430 1.00 81.06 87 CYS A C 1
ATOM 704 O O . CYS A 1 87 ? -7.585 -11.832 -0.264 1.00 81.06 87 CYS A O 1
ATOM 706 N N . ARG A 1 88 ? -6.874 -11.732 -2.380 1.00 85.06 88 ARG A N 1
ATOM 707 C CA . ARG A 1 88 ? -5.589 -12.403 -2.115 1.00 85.06 88 ARG A CA 1
ATOM 708 C C . ARG A 1 88 ? -4.719 -11.644 -1.123 1.00 85.06 88 ARG A C 1
ATOM 710 O O . ARG A 1 88 ? -3.994 -12.245 -0.342 1.00 85.06 88 ARG A O 1
ATOM 717 N N . TYR A 1 89 ? -4.786 -10.317 -1.146 1.00 85.94 89 TYR A N 1
ATOM 718 C CA . TYR A 1 89 ? -4.060 -9.492 -0.185 1.00 85.94 89 TYR A CA 1
ATOM 719 C C . TYR A 1 89 ? -4.723 -9.481 1.199 1.00 85.94 89 TYR A C 1
ATOM 721 O O . TYR A 1 89 ? -4.025 -9.229 2.176 1.00 85.94 89 TYR A O 1
ATOM 729 N N . ILE A 1 90 ? -6.034 -9.747 1.277 1.00 84.75 90 ILE A N 1
ATOM 730 C CA . ILE A 1 90 ? -6.742 -9.973 2.547 1.00 84.75 90 ILE A CA 1
ATOM 731 C C . ILE A 1 90 ? -6.294 -11.313 3.135 1.00 84.75 90 ILE A C 1
ATOM 733 O O . ILE A 1 90 ? -5.877 -11.355 4.285 1.00 84.75 90 ILE A O 1
ATOM 737 N N . GLU A 1 91 ? -6.289 -12.374 2.320 1.00 85.50 91 GLU A N 1
ATOM 738 C CA . GLU A 1 91 ? -5.817 -13.711 2.716 1.00 85.50 91 GLU A CA 1
ATOM 739 C C . GLU A 1 91 ? -4.380 -13.678 3.261 1.00 85.50 91 GLU A C 1
ATOM 741 O O . GLU A 1 91 ? -4.087 -14.331 4.258 1.00 85.50 91 GLU A O 1
ATOM 746 N N . ASP A 1 92 ? -3.480 -12.908 2.634 1.00 87.00 92 ASP A N 1
ATOM 747 C CA . ASP A 1 92 ? -2.103 -12.750 3.120 1.00 87.00 92 ASP A CA 1
ATOM 748 C C . ASP A 1 92 ? -2.049 -12.107 4.512 1.00 87.00 92 ASP A C 1
ATOM 750 O O . ASP A 1 92 ? -1.280 -12.549 5.364 1.00 87.00 92 ASP A O 1
ATOM 754 N N . ALA A 1 93 ? -2.818 -11.036 4.732 1.00 85.12 93 ALA A N 1
ATOM 755 C CA . ALA A 1 93 ? -2.829 -10.322 6.005 1.00 85.12 93 ALA A CA 1
ATOM 756 C C . ALA A 1 93 ? -3.438 -11.184 7.119 1.00 85.12 93 ALA A C 1
ATOM 758 O O 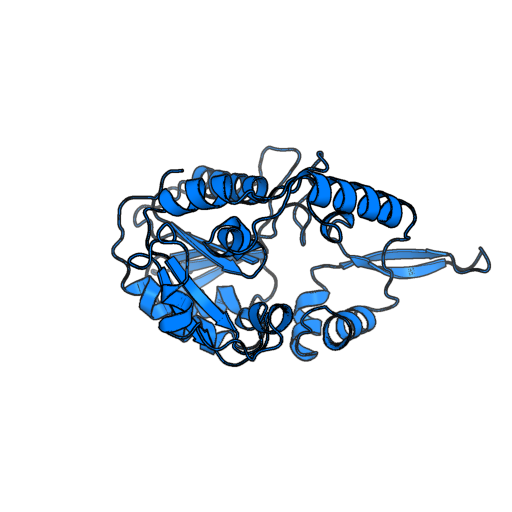. ALA A 1 93 ? -2.853 -11.271 8.197 1.00 85.12 93 ALA A O 1
ATOM 759 N N . ASP A 1 94 ? -4.546 -11.866 6.826 1.00 85.00 94 ASP A N 1
ATOM 760 C CA . ASP A 1 94 ? -5.238 -12.781 7.738 1.00 85.00 94 ASP A CA 1
ATOM 761 C C . ASP A 1 94 ? -4.333 -13.945 8.172 1.00 85.00 94 ASP A C 1
ATOM 763 O O . ASP A 1 94 ? -4.120 -14.163 9.362 1.00 85.00 94 ASP A O 1
ATOM 767 N N . GLN A 1 95 ? -3.657 -14.603 7.222 1.00 85.19 95 GLN A N 1
ATOM 768 C CA . GLN A 1 95 ? -2.695 -15.667 7.538 1.00 85.19 95 GLN A CA 1
ATOM 769 C C . GLN A 1 95 ? -1.510 -15.178 8.378 1.00 85.19 95 GLN A C 1
ATOM 771 O O . GLN A 1 95 ? -0.949 -15.942 9.163 1.00 85.19 95 GLN A O 1
ATOM 776 N N . ILE A 1 96 ? -1.074 -13.928 8.197 1.00 85.50 96 ILE A N 1
ATOM 777 C CA . ILE A 1 96 ? 0.016 -13.350 8.994 1.00 85.50 96 ILE A CA 1
ATOM 778 C C . ILE A 1 96 ? -0.446 -13.091 10.425 1.00 85.50 96 ILE A C 1
ATOM 780 O O . ILE A 1 96 ? 0.282 -13.441 11.351 1.00 85.50 96 ILE A O 1
ATOM 784 N N . VAL A 1 97 ? -1.640 -12.521 10.600 1.00 84.38 97 VAL A N 1
ATOM 785 C CA . VAL A 1 97 ? -2.278 -12.336 11.911 1.00 84.38 97 VAL A CA 1
ATOM 786 C C . VAL A 1 97 ? -2.411 -13.682 12.624 1.00 84.38 97 VAL A C 1
ATOM 788 O O . VAL A 1 97 ? -1.945 -13.819 13.754 1.00 84.38 97 VAL A O 1
ATOM 791 N N . GLU A 1 98 ? -2.942 -14.700 11.941 1.00 84.50 98 GLU A N 1
ATOM 792 C CA . GLU A 1 98 ? -3.102 -16.053 12.487 1.00 84.50 98 GLU A CA 1
ATOM 793 C C . GLU A 1 98 ? -1.753 -16.669 12.898 1.00 84.50 98 GLU A C 1
ATOM 795 O O . GLU A 1 98 ? -1.616 -17.198 13.999 1.00 84.50 98 GLU A O 1
ATOM 800 N N . GLN A 1 99 ? -0.718 -16.556 12.055 1.00 83.12 99 GLN A N 1
ATOM 801 C CA . GLN A 1 99 ? 0.628 -17.072 12.354 1.00 83.12 99 GLN A CA 1
ATOM 802 C C . GLN A 1 99 ? 1.303 -16.379 13.541 1.00 83.12 99 GLN A C 1
ATOM 804 O O . GLN A 1 99 ? 2.128 -16.997 14.223 1.00 83.12 99 GLN A O 1
ATOM 809 N N . LEU A 1 100 ? 1.007 -15.096 13.743 1.00 80.81 100 LEU A N 1
ATOM 810 C CA . LEU A 1 100 ? 1.510 -14.314 14.869 1.00 80.81 100 LEU A CA 1
ATOM 811 C C . LEU A 1 100 ? 0.708 -14.562 16.147 1.00 80.81 100 LEU A C 1
ATOM 813 O O . LEU A 1 100 ? 1.215 -14.272 17.226 1.00 80.81 100 LEU A O 1
ATOM 817 N N . GLY A 1 101 ? -0.487 -15.144 16.027 1.00 80.69 101 GLY A N 1
ATOM 818 C CA . GLY A 1 101 ? -1.394 -15.387 17.142 1.00 80.69 101 GLY A CA 1
ATOM 819 C C . GLY A 1 101 ? -2.181 -14.151 17.574 1.00 80.69 101 GLY A C 1
ATOM 820 O O . GLY A 1 101 ? -2.846 -14.222 18.601 1.00 80.69 101 GLY A O 1
ATOM 821 N N . TRP A 1 102 ? -2.140 -13.063 16.797 1.00 83.25 102 TRP A N 1
ATOM 822 C CA . TRP A 1 102 ? -2.762 -11.779 17.131 1.00 83.25 102 TRP A CA 1
ATOM 823 C C . TRP A 1 102 ? -4.288 -11.889 17.131 1.00 83.25 102 TRP A C 1
ATOM 825 O O . TRP A 1 102 ? -4.930 -11.959 16.079 1.00 83.25 102 TRP A O 1
ATOM 835 N N . GLN A 1 103 ? -4.881 -11.905 18.320 1.00 77.94 103 GLN A N 1
ATOM 836 C CA . GLN A 1 103 ? -6.326 -11.963 18.514 1.00 77.94 103 GLN A CA 1
ATOM 837 C C . GLN A 1 103 ? -6.955 -10.585 18.338 1.00 77.94 103 GLN A C 1
ATOM 839 O O . GLN A 1 103 ? -8.045 -10.478 17.772 1.00 77.94 103 GLN A O 1
ATOM 844 N N . ARG A 1 104 ? -6.273 -9.524 18.788 1.00 77.12 104 ARG A N 1
ATOM 845 C CA . ARG A 1 104 ? -6.772 -8.146 18.711 1.00 77.12 104 ARG A CA 1
ATOM 846 C C . ARG A 1 104 ? -5.823 -7.285 17.900 1.00 77.12 104 ARG A C 1
ATOM 848 O O . ARG A 1 104 ? -4.780 -6.856 18.378 1.00 77.12 104 ARG A O 1
ATOM 855 N N . HIS A 1 105 ? -6.233 -6.985 16.671 1.00 83.19 105 HIS A N 1
ATOM 856 C CA . HIS A 1 105 ? -5.415 -6.206 15.758 1.00 83.19 105 HIS A CA 1
ATOM 857 C C . HIS A 1 105 ? -6.199 -5.127 15.006 1.00 83.19 105 HIS A C 1
ATOM 859 O O . HIS A 1 105 ? -7.404 -5.235 14.777 1.00 83.19 105 HIS A O 1
ATOM 865 N N . ALA A 1 106 ? -5.486 -4.088 14.575 1.00 85.44 106 ALA A N 1
ATOM 866 C CA . ALA A 1 106 ? -5.990 -3.062 13.671 1.00 85.44 106 ALA A CA 1
ATOM 867 C C . ALA A 1 106 ? -5.220 -3.085 12.348 1.00 85.44 106 ALA A C 1
ATOM 869 O O . ALA A 1 106 ? -4.009 -3.301 12.316 1.00 85.44 106 ALA A O 1
ATOM 870 N N . ILE A 1 107 ? -5.918 -2.806 11.246 1.00 87.44 107 ILE A N 1
ATOM 871 C CA . ILE A 1 107 ? -5.311 -2.692 9.917 1.00 87.44 107 ILE A CA 1
ATOM 872 C C . ILE A 1 107 ? -5.322 -1.227 9.489 1.00 87.44 107 ILE A C 1
ATOM 874 O O . ILE A 1 107 ? -6.377 -0.626 9.289 1.00 87.44 107 ILE A O 1
ATOM 878 N N . ILE A 1 108 ? -4.137 -0.655 9.278 1.00 88.44 108 ILE A N 1
ATOM 879 C CA . ILE A 1 108 ? -3.981 0.662 8.657 1.00 88.44 108 ILE A CA 1
ATOM 880 C C . ILE A 1 108 ? -3.525 0.461 7.225 1.00 88.44 108 ILE A C 1
ATOM 882 O O . ILE A 1 108 ? -2.460 -0.095 6.954 1.00 88.44 108 ILE A O 1
ATOM 886 N N . ALA A 1 109 ? -4.316 0.961 6.284 1.00 88.56 109 ALA A N 1
ATOM 887 C CA . ALA A 1 109 ? -4.087 0.691 4.880 1.00 88.56 109 ALA A CA 1
ATOM 888 C C . ALA A 1 109 ? -4.159 1.958 4.020 1.00 88.56 109 ALA A C 1
ATOM 890 O O . ALA A 1 109 ? -4.996 2.835 4.218 1.00 88.56 109 ALA A O 1
ATOM 891 N N . HIS A 1 110 ? -3.263 2.052 3.033 1.00 86.75 110 HIS A N 1
ATOM 892 C CA . HIS A 1 110 ? -3.192 3.178 2.094 1.00 86.75 110 HIS A CA 1
ATOM 893 C C . HIS A 1 110 ? -3.380 2.720 0.647 1.00 86.75 110 HIS A C 1
ATOM 895 O O . HIS A 1 110 ? -2.780 1.727 0.220 1.00 86.75 110 HIS A O 1
ATOM 901 N N . SER A 1 111 ? -4.154 3.499 -0.119 1.00 84.00 111 SER A N 1
ATOM 902 C CA . SER A 1 111 ? -4.417 3.304 -1.550 1.00 84.00 111 SER A CA 1
ATOM 903 C C . SER A 1 111 ? -4.927 1.894 -1.853 1.00 84.00 111 SER A C 1
ATOM 905 O O . SER A 1 111 ? -6.011 1.554 -1.397 1.00 84.00 111 SER A O 1
ATOM 907 N N . LEU A 1 112 ? -4.145 1.064 -2.561 1.00 82.25 112 LEU A N 1
ATOM 908 C CA . LEU A 1 112 ? -4.474 -0.341 -2.816 1.00 82.25 112 LEU A CA 1
ATOM 909 C C . LEU A 1 112 ? -4.829 -1.070 -1.520 1.00 82.25 112 LEU A C 1
ATOM 911 O O . LEU A 1 112 ? -5.836 -1.754 -1.476 1.00 82.25 112 LEU A O 1
ATOM 915 N N . GLY A 1 113 ? -4.071 -0.846 -0.443 1.00 80.50 113 GLY A N 1
ATOM 916 C CA . GLY A 1 113 ? -4.382 -1.451 0.848 1.00 80.50 113 GLY A CA 1
ATOM 917 C C . GLY A 1 113 ? -5.746 -1.013 1.387 1.00 80.50 113 GLY A C 1
ATOM 918 O O . GLY A 1 113 ? -6.451 -1.831 1.963 1.00 80.50 113 GLY A O 1
ATOM 919 N N . GLY A 1 114 ? -6.125 0.252 1.183 1.00 77.62 114 GLY A N 1
ATOM 920 C CA . GLY A 1 114 ? -7.435 0.775 1.580 1.00 77.62 114 GLY A CA 1
ATOM 921 C C . GLY A 1 114 ? -8.580 0.265 0.701 1.00 77.62 114 GLY A C 1
ATOM 922 O O . GLY A 1 114 ? -9.693 0.126 1.191 1.00 77.62 114 GLY A O 1
ATOM 923 N N . ALA A 1 115 ? -8.317 -0.054 -0.570 1.00 76.00 115 ALA A N 1
ATOM 924 C CA . ALA A 1 115 ? -9.268 -0.773 -1.417 1.00 76.00 115 ALA A CA 1
ATOM 925 C C . ALA A 1 115 ? -9.394 -2.246 -0.988 1.00 76.00 115 ALA A C 1
ATOM 927 O O . ALA A 1 115 ? -10.492 -2.785 -0.945 1.00 76.00 115 ALA A O 1
ATOM 928 N N . THR A 1 116 ? -8.283 -2.885 -0.623 1.00 76.06 116 THR A N 1
ATOM 929 C CA . THR A 1 116 ? -8.250 -4.272 -0.153 1.00 76.06 116 THR A CA 1
ATOM 930 C C . THR A 1 116 ? -8.971 -4.460 1.185 1.00 76.06 116 THR A C 1
ATOM 932 O O . THR A 1 116 ? -9.806 -5.344 1.292 1.00 76.06 116 THR A O 1
ATOM 935 N N . HIS A 1 117 ? -8.645 -3.656 2.200 1.00 74.25 117 HIS A N 1
ATOM 936 C CA . HIS A 1 117 ? -9.088 -3.871 3.588 1.00 74.25 117 HIS A CA 1
ATOM 937 C C . HIS A 1 117 ? -10.150 -2.875 4.060 1.00 74.25 117 HIS A C 1
ATOM 939 O O . HIS A 1 117 ? -10.591 -2.935 5.202 1.00 74.25 117 HIS A O 1
ATOM 945 N N . GLY A 1 118 ? -10.522 -1.913 3.219 1.00 67.88 118 GLY A N 1
ATOM 946 C CA . GLY A 1 118 ? -11.397 -0.817 3.605 1.00 67.88 118 GLY A CA 1
ATOM 947 C C . GLY A 1 118 ? -12.593 -0.656 2.683 1.00 67.88 118 GLY A C 1
ATOM 948 O O . GLY A 1 118 ? -12.716 -1.287 1.636 1.00 67.88 118 GLY A O 1
ATOM 949 N N . ALA A 1 119 ? -13.449 0.289 3.065 1.00 59.09 119 ALA A N 1
ATOM 950 C CA . ALA A 1 119 ? -14.691 0.597 2.368 1.00 59.09 119 ALA A CA 1
ATOM 951 C C . ALA A 1 119 ? -14.524 1.156 0.950 1.00 59.09 119 ALA A C 1
ATOM 953 O O . ALA A 1 119 ? -15.495 1.310 0.212 1.00 59.09 119 ALA A O 1
ATOM 954 N N . ILE A 1 120 ? -13.293 1.518 0.589 1.00 56.41 120 ILE A N 1
ATOM 955 C CA . ILE A 1 120 ? -13.002 2.279 -0.618 1.00 56.41 120 ILE A CA 1
ATOM 956 C C . ILE A 1 120 ? -13.249 1.430 -1.864 1.00 56.41 120 ILE A C 1
ATOM 958 O O . ILE A 1 120 ? -13.739 1.991 -2.834 1.00 56.41 120 ILE A O 1
ATOM 962 N N . SER A 1 121 ? -12.996 0.114 -1.853 1.00 58.44 121 SER A N 1
ATOM 963 C CA . SER A 1 121 ? -13.260 -0.760 -3.016 1.00 58.44 121 SER A CA 1
ATOM 964 C C . SER A 1 121 ? -14.716 -0.741 -3.459 1.00 58.44 121 SER A C 1
ATOM 966 O O . SER A 1 121 ? -14.990 -0.801 -4.652 1.00 58.44 121 SER A O 1
ATOM 968 N N . ALA A 1 122 ? -15.643 -0.565 -2.520 1.00 56.25 122 ALA A N 1
ATOM 969 C CA . ALA A 1 122 ? -17.066 -0.541 -2.810 1.00 56.25 122 ALA A CA 1
ATOM 970 C C . ALA A 1 122 ? -17.531 0.694 -3.598 1.00 56.25 122 ALA A C 1
ATOM 972 O O . ALA A 1 122 ? -18.649 0.722 -4.103 1.00 56.25 122 ALA A O 1
ATOM 973 N N . LEU A 1 123 ? -16.670 1.705 -3.726 1.00 56.12 123 LEU A N 1
ATOM 974 C CA . LEU A 1 123 ? -16.912 2.888 -4.550 1.00 56.12 123 LEU A CA 1
ATOM 975 C C . LEU A 1 123 ? -16.514 2.674 -6.022 1.00 56.12 123 LEU A C 1
ATOM 977 O O . LEU A 1 123 ? -16.733 3.565 -6.837 1.00 56.12 123 LEU A O 1
ATOM 981 N N . TYR A 1 124 ? -15.921 1.522 -6.357 1.00 63.06 124 TYR A N 1
ATOM 982 C CA . TYR A 1 124 ? -15.384 1.204 -7.682 1.00 63.06 124 TYR A CA 1
ATOM 983 C C . TYR A 1 124 ? -15.953 -0.130 -8.150 1.00 63.06 124 TYR A C 1
ATOM 985 O O . TYR A 1 124 ? -15.288 -1.167 -8.119 1.00 63.06 124 TYR A O 1
ATOM 993 N N . THR A 1 125 ? -17.221 -0.100 -8.535 1.00 66.12 125 THR A N 1
ATOM 994 C CA . THR A 1 125 ? -17.913 -1.255 -9.094 1.00 66.12 125 THR A CA 1
ATOM 995 C C . THR A 1 125 ? -17.864 -1.146 -10.610 1.00 66.12 125 THR A C 1
ATOM 997 O O . THR A 1 125 ? -18.059 -0.071 -11.179 1.00 66.12 125 THR A O 1
ATOM 1000 N N . GLU A 1 126 ? -17.531 -2.244 -11.280 1.00 72.31 126 GLU A N 1
ATOM 1001 C CA . GLU A 1 126 ? -17.360 -2.250 -12.734 1.00 72.31 126 GLU A CA 1
ATOM 1002 C C . GLU A 1 126 ? -18.089 -3.432 -13.380 1.00 72.31 126 GLU A C 1
ATOM 1004 O O . GLU A 1 126 ? -18.343 -4.468 -12.756 1.00 72.31 126 GLU A O 1
ATOM 1009 N N . GLU A 1 127 ? -18.409 -3.267 -14.662 1.00 77.81 127 GLU A N 1
ATOM 1010 C CA . GLU A 1 127 ? -18.973 -4.318 -15.505 1.00 77.81 127 GLU A CA 1
ATOM 1011 C C . GLU A 1 127 ? -17.876 -5.344 -15.848 1.00 77.81 127 GLU A C 1
ATOM 1013 O O . GLU A 1 127 ? -16.783 -5.000 -16.304 1.00 77.81 127 GLU A O 1
ATOM 1018 N N . GLN A 1 128 ? -18.140 -6.616 -15.536 1.00 80.38 128 GLN A N 1
ATOM 1019 C CA . GLN A 1 128 ? -17.114 -7.665 -15.513 1.00 80.38 128 GLN A CA 1
ATOM 1020 C C . GLN A 1 128 ? -16.580 -8.029 -16.913 1.00 80.38 128 GLN A C 1
ATOM 1022 O O . GLN A 1 128 ? -15.358 -8.079 -17.072 1.00 80.38 128 GLN A O 1
ATOM 1027 N N . PRO A 1 129 ? -17.426 -8.271 -17.935 1.00 85.38 129 PRO A N 1
ATOM 1028 C CA . PRO A 1 129 ? -16.979 -8.459 -19.316 1.00 85.38 129 PRO A CA 1
ATOM 1029 C C . PRO A 1 129 ? -16.028 -7.376 -19.841 1.00 85.38 129 PRO A C 1
ATOM 1031 O O . PRO A 1 129 ? -14.965 -7.703 -20.378 1.00 85.38 129 PRO A O 1
ATOM 1034 N N . GLN A 1 130 ? -16.364 -6.098 -19.666 1.00 82.81 130 GLN A N 1
ATOM 1035 C CA . GLN A 1 130 ? -15.536 -4.983 -20.120 1.00 82.81 130 GLN A CA 1
ATOM 1036 C C . GLN A 1 130 ? -14.204 -4.938 -19.361 1.00 82.81 130 GLN A C 1
ATOM 1038 O O . GLN A 1 130 ? -13.145 -4.810 -19.981 1.00 82.81 130 GLN A O 1
ATOM 1043 N N . HIS A 1 131 ? -14.229 -5.142 -18.040 1.00 85.12 131 HIS A N 1
ATOM 1044 C CA . HIS A 1 131 ? -13.014 -5.225 -17.227 1.00 85.12 131 HIS A CA 1
ATOM 1045 C C . HIS A 1 131 ? -12.079 -6.355 -17.687 1.00 85.12 131 HIS A C 1
ATOM 1047 O O . HIS A 1 131 ? -10.866 -6.163 -17.814 1.00 85.12 131 HIS A O 1
ATOM 1053 N N . GLN A 1 132 ? -12.634 -7.532 -17.991 1.00 87.69 132 GLN A N 1
ATOM 1054 C CA . GLN A 1 132 ? -11.859 -8.664 -18.503 1.00 87.69 132 GLN A CA 1
ATOM 1055 C C . GLN A 1 132 ? -11.252 -8.368 -19.879 1.00 87.69 132 GLN A C 1
ATOM 1057 O O . GLN A 1 132 ? -10.093 -8.713 -20.127 1.00 87.69 132 GLN A O 1
ATOM 1062 N N . LEU A 1 133 ? -11.996 -7.708 -20.772 1.00 89.62 133 LEU A N 1
ATOM 1063 C CA . LEU A 1 133 ? -11.482 -7.305 -22.082 1.00 89.62 133 LEU A CA 1
ATOM 1064 C C . LEU A 1 133 ? -10.303 -6.328 -21.952 1.00 89.62 133 LEU A C 1
ATOM 1066 O O . LEU A 1 133 ? -9.292 -6.475 -22.651 1.00 89.62 133 LEU A O 1
ATOM 1070 N N . GLU A 1 134 ? -10.405 -5.361 -21.041 1.00 88.88 134 GLU A N 1
ATOM 1071 C CA . GLU A 1 134 ? -9.328 -4.419 -20.727 1.00 88.88 134 GLU A CA 1
ATOM 1072 C C . GLU A 1 134 ? -8.105 -5.137 -20.156 1.00 88.88 134 GLU A C 1
ATOM 1074 O O . GLU A 1 134 ? -7.000 -4.947 -20.669 1.00 88.88 134 GLU A O 1
ATOM 1079 N N . HIS A 1 135 ? -8.301 -6.041 -19.189 1.00 89.62 135 HIS A N 1
ATOM 1080 C CA . HIS A 1 135 ? -7.230 -6.876 -18.642 1.00 89.62 135 HIS A CA 1
ATOM 1081 C C . HIS A 1 135 ? -6.485 -7.645 -19.743 1.00 89.62 135 HIS A C 1
ATOM 1083 O O . HIS A 1 135 ? -5.257 -7.574 -19.835 1.00 89.62 135 HIS A O 1
ATOM 1089 N N . ILE A 1 136 ? -7.211 -8.354 -20.617 1.00 91.75 136 ILE A N 1
ATOM 1090 C CA . ILE A 1 136 ? -6.617 -9.129 -21.721 1.00 91.75 136 ILE A CA 1
ATOM 1091 C C . ILE A 1 136 ? -5.817 -8.212 -22.651 1.00 91.75 136 ILE A C 1
ATOM 1093 O O . ILE A 1 136 ? -4.708 -8.553 -23.079 1.00 91.75 136 ILE A O 1
ATOM 1097 N N . THR A 1 137 ? -6.376 -7.048 -22.972 1.00 93.38 137 THR A N 1
ATOM 1098 C CA . THR A 1 137 ? -5.749 -6.067 -23.861 1.00 93.38 137 THR A CA 1
ATOM 1099 C C . THR A 1 137 ? -4.458 -5.518 -23.261 1.00 93.38 137 THR A C 1
ATOM 1101 O O . THR A 1 137 ? -3.421 -5.490 -23.930 1.00 93.38 137 THR A O 1
ATOM 1104 N N . ASP A 1 138 ? -4.486 -5.127 -21.992 1.00 92.25 138 ASP A N 1
ATOM 1105 C CA . ASP A 1 138 ? -3.327 -4.575 -21.298 1.00 92.25 138 ASP A CA 1
ATOM 1106 C C . ASP A 1 138 ? -2.248 -5.628 -21.056 1.00 92.25 138 ASP A C 1
ATOM 1108 O O . ASP A 1 138 ? -1.061 -5.344 -21.231 1.00 92.25 138 ASP A O 1
ATOM 1112 N N . LYS A 1 139 ? -2.639 -6.875 -20.782 1.00 92.19 139 LYS A N 1
ATOM 1113 C CA . LYS A 1 139 ? -1.705 -8.000 -20.685 1.00 92.19 139 LYS A CA 1
ATOM 1114 C C . LYS A 1 139 ? -0.967 -8.245 -22.000 1.00 92.19 139 LYS A C 1
ATOM 1116 O O . LYS A 1 139 ? 0.258 -8.371 -21.992 1.00 92.19 139 LYS A O 1
ATOM 1121 N N . LYS A 1 140 ? -1.666 -8.231 -23.144 1.00 93.38 140 LYS A N 1
ATOM 1122 C CA . LYS A 1 140 ? -1.026 -8.337 -24.472 1.00 93.38 140 LYS A CA 1
ATOM 1123 C C . LYS A 1 140 ? -0.005 -7.218 -24.700 1.00 93.38 140 LYS A C 1
ATOM 1125 O O . LYS A 1 140 ? 1.119 -7.490 -25.122 1.00 93.38 140 LYS A O 1
ATOM 1130 N N . LYS A 1 141 ? -0.361 -5.971 -24.368 1.00 94.00 141 LYS A N 1
ATOM 1131 C CA . LYS A 1 141 ? 0.559 -4.822 -24.460 1.00 94.00 141 LYS A CA 1
ATOM 1132 C C . LYS A 1 141 ? 1.764 -4.981 -23.531 1.00 94.00 141 LYS A C 1
ATOM 1134 O O . LYS A 1 141 ? 2.886 -4.654 -23.917 1.00 94.00 141 LYS A O 1
ATOM 1139 N N . LEU A 1 142 ? 1.553 -5.486 -22.316 1.00 91.81 142 LEU A N 1
ATOM 1140 C CA . LEU A 1 142 ? 2.611 -5.672 -21.328 1.00 91.81 142 LEU A CA 1
ATOM 1141 C C . LEU A 1 142 ? 3.649 -6.702 -21.787 1.00 91.81 142 LEU A C 1
ATOM 1143 O O . LEU A 1 142 ? 4.845 -6.447 -21.631 1.00 91.81 142 LEU A O 1
ATOM 1147 N N . LEU A 1 143 ? 3.204 -7.815 -22.380 1.00 89.62 143 LEU A N 1
ATOM 1148 C CA . LEU A 1 143 ? 4.078 -8.864 -22.921 1.00 89.62 143 LEU A CA 1
ATOM 1149 C C . LEU A 1 143 ? 4.990 -8.342 -24.040 1.00 89.62 143 LEU A C 1
ATOM 1151 O O . LEU A 1 143 ? 6.150 -8.735 -24.116 1.00 89.62 143 LEU A O 1
ATOM 1155 N N . ALA A 1 1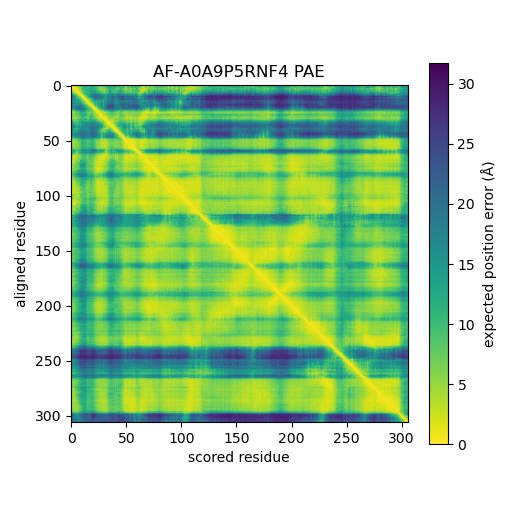44 ? 4.502 -7.407 -24.861 1.00 91.12 144 ALA A N 1
ATOM 1156 C CA . ALA A 1 144 ? 5.303 -6.758 -25.900 1.00 91.12 144 ALA A CA 1
ATOM 1157 C C . ALA A 1 144 ? 6.257 -5.675 -25.354 1.00 91.12 144 ALA A C 1
ATOM 1159 O O . ALA A 1 144 ? 7.222 -5.288 -26.016 1.00 91.12 144 ALA A O 1
ATOM 1160 N N . LYS A 1 145 ? 6.002 -5.154 -24.148 1.00 90.69 145 LYS A N 1
ATOM 1161 C CA . LYS A 1 145 ? 6.777 -4.059 -23.557 1.00 90.69 145 LYS A CA 1
ATOM 1162 C C . LYS A 1 145 ? 8.044 -4.596 -22.886 1.00 90.69 145 LYS A C 1
ATOM 1164 O O . LYS A 1 145 ? 8.013 -5.596 -22.168 1.00 90.69 145 LYS A O 1
ATOM 1169 N N . ARG A 1 146 ? 9.166 -3.890 -23.044 1.00 87.00 146 ARG A N 1
ATOM 1170 C CA . ARG A 1 146 ? 10.379 -4.144 -22.246 1.00 87.00 146 ARG A CA 1
ATOM 1171 C C . ARG A 1 146 ? 10.175 -3.673 -20.803 1.00 87.00 146 ARG A C 1
ATOM 1173 O O . ARG A 1 146 ? 9.432 -2.725 -20.550 1.00 87.00 146 ARG A O 1
ATOM 1180 N N . ALA A 1 147 ? 10.853 -4.318 -19.855 1.00 86.69 147 ALA A N 1
ATOM 1181 C CA . ALA A 1 147 ? 10.885 -3.832 -18.479 1.00 86.69 147 ALA A CA 1
ATOM 1182 C C . ALA A 1 147 ? 11.453 -2.401 -18.426 1.00 86.69 147 ALA A C 1
ATOM 1184 O O . ALA A 1 147 ? 12.299 -2.017 -19.245 1.00 86.69 147 ALA A O 1
ATOM 1185 N N . ALA A 1 148 ? 10.978 -1.612 -17.460 1.00 90.50 148 ALA A N 1
ATOM 1186 C CA . ALA A 1 148 ? 11.538 -0.291 -17.205 1.00 90.50 148 ALA A CA 1
ATOM 1187 C C . ALA A 1 148 ? 13.033 -0.417 -16.880 1.00 90.50 148 ALA A C 1
ATOM 1189 O O . ALA A 1 148 ? 13.457 -1.395 -16.267 1.00 90.50 148 ALA A O 1
ATOM 1190 N N . PHE A 1 149 ? 13.821 0.563 -17.297 1.00 94.62 149 PHE A N 1
ATOM 1191 C CA . PHE A 1 149 ? 15.245 0.638 -16.997 1.00 94.62 149 PHE A CA 1
ATOM 1192 C C . PHE A 1 149 ? 15.573 2.084 -16.701 1.00 94.62 149 PHE A C 1
ATOM 1194 O O . PHE A 1 149 ? 15.168 2.975 -17.453 1.00 94.62 149 PHE A O 1
ATOM 1201 N N . HIS A 1 150 ? 16.319 2.280 -15.632 1.00 95.31 150 HIS A N 1
ATOM 1202 C CA . HIS A 1 150 ? 16.755 3.573 -15.160 1.00 95.31 150 HIS A CA 1
ATOM 1203 C C . HIS A 1 150 ? 18.277 3.522 -15.016 1.00 95.31 150 HIS A C 1
ATOM 1205 O O . HIS A 1 150 ? 18.768 2.649 -14.301 1.00 95.31 150 HIS A O 1
ATOM 1211 N N . PRO A 1 151 ? 19.035 4.403 -15.692 1.00 95.38 151 PRO A N 1
ATOM 1212 C CA . PRO A 1 151 ? 20.496 4.386 -15.615 1.00 95.38 151 PRO A CA 1
ATOM 1213 C C . PRO A 1 151 ? 21.017 4.590 -14.190 1.00 95.38 151 PRO A C 1
ATOM 1215 O O . PRO A 1 151 ? 22.016 3.996 -13.801 1.00 95.38 151 PRO A O 1
ATOM 1218 N N . THR A 1 152 ? 20.313 5.398 -13.396 1.00 95.25 152 THR A N 1
ATOM 1219 C CA . THR A 1 152 ? 20.685 5.715 -12.017 1.00 95.25 152 THR A CA 1
ATOM 1220 C C . THR A 1 152 ? 19.468 5.686 -11.093 1.00 95.25 152 THR A C 1
ATOM 1222 O O . THR A 1 152 ? 18.321 5.653 -11.554 1.00 95.25 152 THR A O 1
ATOM 1225 N N . VAL A 1 153 ? 19.710 5.697 -9.782 1.00 92.81 153 VAL A N 1
ATOM 1226 C CA . VAL A 1 153 ? 18.648 5.784 -8.768 1.00 92.81 153 VAL A CA 1
ATOM 1227 C C . VAL A 1 153 ? 17.955 7.147 -8.839 1.00 92.81 153 VAL A C 1
ATOM 1229 O O . VAL A 1 153 ? 16.734 7.222 -8.736 1.00 92.81 153 VAL A O 1
ATOM 1232 N N . GLU A 1 154 ? 18.701 8.212 -9.120 1.00 93.75 154 GLU A N 1
ATOM 1233 C CA . GLU A 1 154 ? 18.189 9.576 -9.274 1.00 93.75 154 GLU A CA 1
ATOM 1234 C C . GLU A 1 154 ? 17.162 9.643 -10.412 1.00 93.75 154 GLU A C 1
ATOM 1236 O O . GLU A 1 154 ? 16.075 10.186 -10.230 1.00 93.75 154 GLU A O 1
ATOM 1241 N N . SER A 1 155 ? 17.426 8.970 -11.540 1.00 93.56 155 SER A N 1
ATOM 1242 C CA . SER A 1 155 ? 16.463 8.855 -12.647 1.00 93.56 155 SER A CA 1
ATOM 1243 C C . SER A 1 155 ? 15.144 8.188 -12.225 1.00 93.56 155 SER A C 1
ATOM 1245 O O . SER A 1 155 ? 14.069 8.529 -12.734 1.00 93.56 155 SER A O 1
ATOM 1247 N N . VAL A 1 156 ? 15.193 7.231 -11.292 1.00 91.56 156 VAL A N 1
ATOM 1248 C CA . VAL A 1 156 ? 13.988 6.616 -10.713 1.00 91.56 156 VAL A CA 1
ATOM 1249 C C . VAL A 1 156 ? 13.240 7.630 -9.851 1.00 91.56 156 VAL A C 1
ATOM 1251 O O . VAL A 1 156 ? 12.019 7.756 -9.982 1.00 91.56 156 VAL A O 1
ATOM 1254 N N . CYS A 1 157 ? 13.961 8.347 -8.988 1.00 91.06 157 CYS A N 1
ATOM 1255 C CA . CYS A 1 157 ? 13.403 9.369 -8.107 1.00 91.06 157 CYS A CA 1
ATOM 1256 C C . CYS A 1 157 ? 12.708 10.470 -8.912 1.00 91.06 157 CYS A C 1
ATOM 1258 O O . CYS A 1 157 ? 11.524 10.717 -8.696 1.00 91.06 157 CYS A O 1
ATOM 1260 N N . GLU A 1 158 ? 13.376 11.039 -9.917 1.00 90.81 158 GLU A N 1
ATOM 1261 C CA . GLU A 1 158 ? 12.800 12.031 -10.832 1.00 90.81 158 GLU A CA 1
ATOM 1262 C C . GLU A 1 158 ? 11.549 11.499 -11.539 1.00 90.81 158 GLU A C 1
ATOM 1264 O O . GLU A 1 158 ? 10.511 12.169 -11.596 1.00 90.81 158 GLU A O 1
ATOM 1269 N N . SER A 1 159 ? 11.613 10.262 -12.049 1.00 88.81 159 SER A N 1
ATOM 1270 C CA . SER A 1 159 ? 10.468 9.628 -12.698 1.00 88.81 159 SER A CA 1
ATOM 1271 C C . SER A 1 159 ? 9.288 9.480 -11.740 1.00 88.81 159 SER A C 1
ATOM 1273 O O . SER A 1 159 ? 8.147 9.683 -12.157 1.00 88.81 159 SER A O 1
ATOM 1275 N N . ARG A 1 160 ? 9.514 9.116 -10.473 1.00 86.25 160 ARG A N 1
ATOM 1276 C CA . ARG A 1 160 ? 8.430 8.969 -9.495 1.00 86.25 160 ARG A CA 1
ATOM 1277 C C . ARG A 1 160 ? 7.863 10.324 -9.073 1.00 86.25 160 ARG A C 1
ATOM 1279 O O . ARG A 1 160 ? 6.641 10.437 -8.975 1.00 86.25 160 ARG A O 1
ATOM 1286 N N . SER A 1 161 ? 8.717 11.323 -8.871 1.00 87.81 161 SER A N 1
ATOM 1287 C CA . SER A 1 161 ? 8.326 12.661 -8.419 1.00 87.81 161 SER A CA 1
ATOM 1288 C C . SER A 1 161 ? 7.534 13.431 -9.473 1.00 87.81 161 SER A C 1
ATOM 1290 O O . SER A 1 161 ? 6.507 14.026 -9.151 1.00 87.81 161 SER A O 1
ATOM 1292 N N . HIS A 1 162 ? 7.964 13.374 -10.739 1.00 81.88 162 HIS A N 1
ATOM 1293 C CA . HIS A 1 162 ? 7.397 14.203 -11.810 1.00 81.88 162 HIS A CA 1
ATOM 1294 C C . HIS A 1 162 ? 6.479 13.454 -12.779 1.00 81.88 162 HIS A C 1
ATOM 1296 O O . HIS A 1 162 ? 5.595 14.070 -13.369 1.00 81.88 162 HIS A O 1
ATOM 1302 N N . ARG A 1 163 ? 6.681 12.144 -12.977 1.00 74.44 163 ARG A N 1
ATOM 1303 C CA . ARG A 1 163 ? 5.937 11.346 -13.976 1.00 74.44 163 ARG A CA 1
ATOM 1304 C C . ARG A 1 163 ? 5.044 10.267 -13.361 1.00 74.44 163 ARG A C 1
ATOM 1306 O O . ARG A 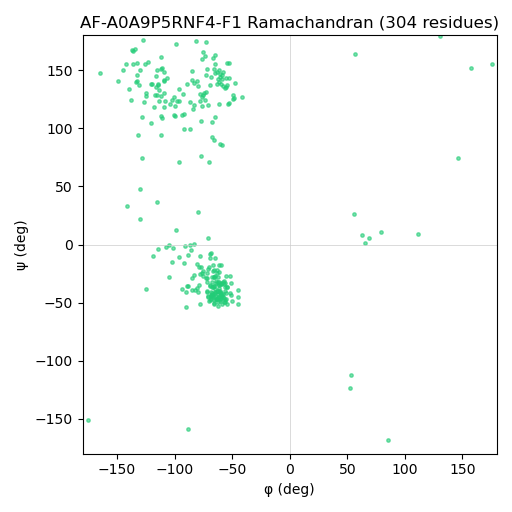1 163 ? 4.349 9.563 -14.089 1.00 74.44 163 ARG A O 1
ATOM 1313 N N . GLY A 1 164 ? 5.069 10.098 -12.040 1.00 69.69 164 GLY A N 1
ATOM 1314 C CA . GLY A 1 164 ? 4.179 9.176 -11.342 1.00 69.69 164 GLY A CA 1
ATOM 1315 C C . GLY A 1 164 ? 2.745 9.704 -11.302 1.00 69.69 164 GLY A C 1
ATOM 1316 O O . GLY A 1 164 ? 2.544 10.902 -11.137 1.00 69.69 164 GLY A O 1
ATOM 1317 N N . ALA A 1 165 ? 1.757 8.805 -11.365 1.00 66.19 165 ALA A N 1
ATOM 1318 C CA . ALA A 1 165 ? 0.327 9.148 -11.379 1.00 66.19 165 ALA A CA 1
ATOM 1319 C C . ALA A 1 165 ? -0.120 10.091 -10.242 1.00 66.19 165 ALA A C 1
ATOM 1321 O O . ALA A 1 165 ? -1.073 10.842 -10.410 1.00 66.19 165 ALA A O 1
ATOM 1322 N N . TYR A 1 166 ? 0.583 10.080 -9.106 1.00 72.62 166 TYR A N 1
ATOM 1323 C CA . TYR A 1 166 ? 0.284 10.938 -7.957 1.00 72.62 166 TYR A CA 1
ATOM 1324 C C . TYR A 1 166 ? 1.418 11.901 -7.576 1.00 72.62 166 TYR A C 1
ATOM 1326 O O . TYR A 1 166 ? 1.196 12.800 -6.765 1.00 72.62 166 TYR A O 1
ATOM 1334 N N . GLY A 1 167 ? 2.612 11.729 -8.163 1.00 77.94 167 GLY A N 1
ATOM 1335 C CA . GLY A 1 167 ? 3.860 12.348 -7.700 1.00 77.94 167 GLY A CA 1
ATOM 1336 C C . GLY A 1 167 ? 4.192 12.023 -6.235 1.00 77.94 167 GLY A C 1
ATOM 1337 O O . GLY A 1 167 ? 3.347 11.554 -5.481 1.00 77.94 167 GLY A O 1
ATOM 1338 N N . ILE A 1 168 ? 5.432 12.255 -5.826 1.00 83.62 168 ILE A N 1
ATOM 1339 C CA . ILE A 1 168 ? 5.837 12.395 -4.417 1.00 83.62 168 ILE A CA 1
ATOM 1340 C C . ILE A 1 168 ? 6.900 13.494 -4.361 1.00 83.62 168 ILE A C 1
ATOM 1342 O O . ILE A 1 168 ? 7.565 13.738 -5.370 1.00 83.62 168 ILE A O 1
ATOM 1346 N N . ALA A 1 169 ? 7.068 14.153 -3.218 1.00 84.50 169 ALA A N 1
ATOM 1347 C CA . ALA A 1 169 ? 8.162 15.109 -3.045 1.00 84.50 169 ALA A CA 1
ATOM 1348 C C . ALA A 1 169 ? 9.537 14.454 -3.349 1.00 84.50 169 ALA A C 1
ATOM 1350 O O . ALA A 1 169 ? 9.764 13.321 -2.902 1.00 84.50 169 ALA A O 1
ATOM 1351 N N . PRO A 1 170 ? 10.446 15.119 -4.093 1.00 84.75 170 PRO A N 1
ATOM 1352 C CA . PRO A 1 170 ? 11.750 14.560 -4.474 1.00 84.75 170 PRO A CA 1
ATOM 1353 C C . PRO A 1 170 ? 12.564 14.002 -3.306 1.00 84.75 170 PRO A C 1
ATOM 1355 O O . PRO A 1 170 ? 13.081 12.889 -3.389 1.00 84.75 170 PRO A O 1
ATOM 1358 N N . GLU A 1 171 ? 12.569 14.704 -2.177 1.00 83.31 171 GLU A N 1
ATOM 1359 C CA . GLU A 1 171 ? 13.311 14.333 -0.970 1.00 83.31 171 GLU A CA 1
ATOM 1360 C C . GLU A 1 171 ? 12.776 13.028 -0.352 1.00 83.31 171 GLU A C 1
ATOM 1362 O O . GLU A 1 171 ? 13.497 12.270 0.297 1.00 83.31 171 GLU A O 1
ATOM 1367 N N . LEU A 1 172 ? 11.489 12.734 -0.564 1.00 80.94 172 LEU A N 1
ATOM 1368 C CA . LEU A 1 172 ? 10.860 11.481 -0.141 1.00 80.94 172 LEU A CA 1
ATOM 1369 C C . LEU A 1 172 ? 11.071 10.369 -1.171 1.00 80.94 172 LEU A C 1
ATOM 1371 O O . LEU A 1 172 ? 11.122 9.194 -0.801 1.00 80.94 172 LEU A O 1
ATOM 1375 N N . ALA A 1 173 ? 11.212 10.714 -2.453 1.00 85.50 173 ALA A N 1
ATOM 1376 C CA . ALA A 1 173 ? 11.531 9.751 -3.499 1.00 85.50 173 ALA A CA 1
ATOM 1377 C C . ALA A 1 173 ? 12.908 9.124 -3.284 1.00 85.50 173 ALA A C 1
ATOM 1379 O O . ALA A 1 173 ? 13.019 7.900 -3.336 1.00 85.50 173 ALA A O 1
ATOM 1380 N N . GLU A 1 174 ? 13.915 9.933 -2.955 1.00 84.94 174 GLU A N 1
ATOM 1381 C CA . GLU A 1 174 ? 15.280 9.472 -2.652 1.00 84.94 174 GLU A CA 1
ATOM 1382 C C . GLU A 1 174 ? 15.320 8.437 -1.530 1.00 84.94 174 GLU A C 1
ATOM 1384 O O . GLU A 1 174 ? 16.114 7.502 -1.544 1.00 84.94 174 GLU A O 1
ATOM 1389 N N . PHE A 1 175 ? 14.407 8.565 -0.578 1.00 78.56 175 PHE A N 1
ATOM 1390 C CA . PHE A 1 175 ? 14.300 7.656 0.545 1.00 78.56 175 PHE A CA 1
ATOM 1391 C C . PHE A 1 175 ? 13.518 6.376 0.215 1.00 78.56 175 PHE A C 1
ATOM 1393 O O . PHE A 1 175 ? 13.861 5.286 0.674 1.00 78.56 175 PHE A O 1
ATOM 1400 N N . LEU A 1 176 ? 12.443 6.494 -0.568 1.00 79.88 176 LEU A N 1
ATOM 1401 C CA . LEU A 1 176 ? 11.518 5.391 -0.829 1.00 79.88 176 LEU A CA 1
ATOM 1402 C C . LEU A 1 176 ? 11.894 4.535 -2.031 1.00 79.88 176 LEU A C 1
ATOM 1404 O O . LEU A 1 176 ? 11.612 3.337 -2.026 1.00 79.88 176 LEU A O 1
ATOM 1408 N N . MET A 1 177 ? 12.439 5.137 -3.087 1.00 86.62 177 MET A N 1
ATOM 1409 C CA . MET A 1 177 ? 12.666 4.450 -4.357 1.00 86.62 177 MET A CA 1
ATOM 1410 C C . MET A 1 177 ? 13.754 3.378 -4.285 1.00 86.62 177 MET A C 1
ATOM 1412 O O . MET A 1 177 ? 13.469 2.281 -4.768 1.00 86.62 177 MET A O 1
ATOM 1416 N N . PRO A 1 178 ? 14.928 3.594 -3.651 1.00 87.06 178 PRO A N 1
ATOM 1417 C CA . PRO A 1 178 ? 16.016 2.613 -3.665 1.00 87.06 178 PRO A CA 1
ATOM 1418 C C . PRO A 1 178 ? 15.601 1.215 -3.190 1.00 87.06 178 PRO A C 1
ATOM 1420 O O . PRO A 1 178 ? 16.017 0.216 -3.770 1.00 87.06 178 PRO A O 1
ATOM 1423 N N . ARG A 1 179 ? 14.707 1.128 -2.192 1.00 82.75 179 ARG A N 1
ATOM 1424 C CA . ARG A 1 179 ? 14.223 -0.152 -1.636 1.00 82.75 179 ARG A CA 1
ATOM 1425 C C . ARG A 1 179 ? 13.463 -1.013 -2.649 1.00 82.75 179 ARG A C 1
ATOM 1427 O O . ARG A 1 179 ? 13.301 -2.209 -2.445 1.00 82.75 179 ARG A O 1
ATOM 1434 N N . GLY A 1 180 ? 12.887 -0.377 -3.668 1.00 86.69 180 GLY A N 1
ATOM 1435 C CA . GLY A 1 180 ? 12.023 -1.000 -4.664 1.00 86.69 180 GLY A CA 1
ATOM 1436 C C . GLY A 1 180 ? 12.755 -1.337 -5.956 1.00 86.69 180 GLY A C 1
ATOM 1437 O O . GLY A 1 180 ? 12.089 -1.607 -6.957 1.00 86.69 180 GLY A O 1
ATOM 1438 N N . LEU A 1 181 ? 14.089 -1.283 -5.954 1.00 91.56 181 LEU A N 1
ATOM 1439 C CA . LEU A 1 181 ? 14.921 -1.459 -7.133 1.00 91.56 181 LEU A CA 1
ATOM 1440 C C . LEU A 1 181 ? 15.795 -2.704 -7.041 1.00 91.56 181 LEU A C 1
ATOM 1442 O O . LEU A 1 181 ? 16.223 -3.125 -5.970 1.00 91.56 181 LEU A O 1
ATOM 1446 N N . ARG A 1 182 ? 16.086 -3.269 -8.209 1.00 92.69 182 ARG A N 1
ATOM 1447 C CA . ARG A 1 182 ? 17.096 -4.308 -8.404 1.00 92.69 182 ARG A CA 1
ATOM 1448 C C . ARG A 1 182 ? 18.010 -3.929 -9.569 1.00 92.69 182 ARG A C 1
ATOM 1450 O O . ARG A 1 182 ? 17.527 -3.273 -10.502 1.00 92.69 182 ARG A O 1
ATOM 1457 N N . PRO A 1 183 ? 19.283 -4.356 -9.550 1.00 95.25 183 PRO A N 1
ATOM 1458 C CA . PRO A 1 183 ? 20.175 -4.183 -10.686 1.00 95.25 183 PRO A CA 1
ATOM 1459 C C . PRO A 1 183 ? 19.580 -4.791 -11.958 1.00 95.25 183 PRO A C 1
ATOM 1461 O O . PRO A 1 183 ? 18.901 -5.826 -11.920 1.00 95.25 183 PRO A O 1
ATOM 1464 N N . ALA A 1 184 ? 19.817 -4.128 -13.081 1.00 95.19 184 ALA A N 1
ATOM 1465 C CA . ALA A 1 184 ? 19.406 -4.576 -14.397 1.00 95.19 184 ALA A CA 1
ATOM 1466 C C . ALA A 1 184 ? 20.446 -4.180 -15.440 1.00 95.19 184 ALA A C 1
ATOM 1468 O O . ALA A 1 184 ? 21.076 -3.131 -15.342 1.00 95.19 184 ALA A O 1
ATOM 1469 N N . GLU A 1 185 ? 20.542 -4.993 -16.481 1.00 95.25 185 GLU A N 1
ATOM 1470 C CA . GLU A 1 185 ? 21.366 -4.720 -17.649 1.00 95.25 185 GLU A CA 1
ATOM 1471 C C . GLU A 1 185 ? 20.483 -4.398 -18.848 1.00 95.25 185 GLU A C 1
ATOM 1473 O O . GLU A 1 185 ? 19.362 -4.906 -18.984 1.00 95.25 185 GLU A O 1
ATOM 1478 N N . ARG A 1 186 ? 20.988 -3.548 -19.740 1.00 93.88 186 ARG A N 1
ATOM 1479 C CA . ARG A 1 186 ? 20.338 -3.254 -21.013 1.00 93.88 186 ARG A CA 1
ATOM 1480 C C . ARG A 1 186 ? 21.369 -3.197 -22.127 1.00 93.88 186 ARG A C 1
ATOM 1482 O O . ARG A 1 186 ? 22.289 -2.389 -22.082 1.00 93.88 186 ARG A O 1
ATOM 1489 N N . THR A 1 187 ? 21.155 -4.001 -23.160 1.00 93.94 187 THR A N 1
ATOM 1490 C CA . THR A 1 187 ? 21.860 -3.849 -24.434 1.00 93.94 187 THR A CA 1
ATOM 1491 C C . THR A 1 187 ? 21.278 -2.658 -25.194 1.00 93.94 187 THR A C 1
ATOM 1493 O O . THR A 1 187 ? 20.053 -2.545 -25.333 1.00 93.94 187 THR A O 1
ATOM 1496 N N . LEU A 1 188 ? 22.146 -1.755 -25.646 1.00 90.88 188 LEU A N 1
ATOM 1497 C CA . LEU A 1 188 ? 21.778 -0.605 -26.468 1.00 90.88 188 LEU A CA 1
ATOM 1498 C C . LEU A 1 188 ? 21.412 -1.036 -27.898 1.00 90.88 188 LEU A C 1
ATOM 1500 O O . LEU A 1 188 ? 21.510 -2.206 -28.268 1.00 90.88 188 LEU A O 1
ATOM 1504 N N . GLU A 1 189 ? 20.943 -0.083 -28.703 1.00 91.06 189 GLU A N 1
ATOM 1505 C CA . GLU A 1 189 ? 20.462 -0.334 -30.072 1.00 91.06 189 GLU A CA 1
ATOM 1506 C C . GLU A 1 189 ? 21.551 -0.866 -31.014 1.00 91.06 189 GLU A C 1
ATOM 1508 O O . GLU A 1 189 ? 21.237 -1.551 -31.983 1.00 91.06 189 GLU A O 1
ATOM 1513 N N . ASP A 1 190 ? 22.825 -0.627 -30.693 1.00 92.12 190 ASP A N 1
ATOM 1514 C CA . ASP A 1 190 ? 23.977 -1.163 -31.425 1.00 92.12 190 ASP A CA 1
ATOM 1515 C C . ASP A 1 190 ? 24.163 -2.687 -31.271 1.00 92.12 190 ASP A C 1
ATOM 1517 O O . ASP A 1 190 ? 25.009 -3.280 -31.945 1.00 92.12 190 ASP A O 1
ATOM 1521 N N . GLY A 1 191 ? 23.397 -3.324 -30.376 1.00 91.06 191 GLY A N 1
ATOM 1522 C CA . GLY A 1 191 ? 23.447 -4.757 -30.098 1.00 91.06 191 GLY A CA 1
ATOM 1523 C C . GLY A 1 191 ? 24.727 -5.234 -29.405 1.00 91.06 191 GLY A C 1
ATOM 1524 O O . GLY A 1 191 ? 24.897 -6.439 -29.232 1.00 91.06 191 GLY A O 1
ATOM 1525 N N . LYS A 1 192 ? 25.629 -4.325 -29.017 1.00 93.06 192 LYS A N 1
ATOM 1526 C CA . LYS A 1 192 ? 26.966 -4.649 -28.490 1.00 93.06 192 LYS A CA 1
ATOM 1527 C C . LYS A 1 192 ? 27.225 -4.020 -27.132 1.00 93.06 192 LYS A C 1
ATOM 1529 O O . LYS A 1 192 ? 27.835 -4.651 -26.273 1.00 93.06 192 LYS A O 1
ATOM 1534 N N . THR A 1 193 ? 26.765 -2.793 -26.926 1.00 95.06 193 THR A N 1
ATOM 1535 C CA . THR A 1 193 ? 27.017 -2.060 -25.691 1.00 95.06 193 THR A CA 1
ATOM 1536 C C . THR A 1 193 ? 26.008 -2.479 -24.631 1.00 95.06 193 THR A C 1
ATOM 1538 O O . THR A 1 193 ? 24.802 -2.306 -24.810 1.00 95.06 193 THR A O 1
ATOM 1541 N N . VAL A 1 194 ? 26.494 -3.017 -23.512 1.00 95.50 194 VAL A N 1
ATOM 1542 C CA . VAL A 1 194 ? 25.675 -3.346 -22.338 1.00 95.50 194 VAL A CA 1
ATOM 1543 C C . VAL A 1 194 ? 25.882 -2.272 -21.281 1.00 95.50 194 VAL A C 1
ATOM 1545 O O . VAL A 1 194 ? 27.009 -2.008 -20.867 1.00 95.50 194 VAL A O 1
ATOM 1548 N N . VAL A 1 195 ? 24.787 -1.661 -20.836 1.00 95.81 195 VAL A N 1
ATOM 1549 C CA . VAL A 1 195 ? 24.793 -0.679 -19.751 1.00 95.81 195 VAL A CA 1
ATOM 1550 C C . VAL A 1 195 ? 24.147 -1.255 -18.498 1.00 95.81 195 VAL A C 1
ATOM 1552 O O . VAL A 1 195 ? 23.134 -1.956 -18.566 1.00 95.81 195 VAL A O 1
ATOM 1555 N N . GLN A 1 196 ? 24.739 -0.932 -17.353 1.00 96.88 196 GLN A N 1
ATOM 1556 C CA . GLN A 1 196 ? 24.198 -1.247 -16.035 1.00 96.88 196 GLN A CA 1
ATOM 1557 C C . GLN A 1 196 ? 23.196 -0.176 -15.611 1.00 96.88 196 GLN A C 1
ATOM 1559 O O . GLN A 1 196 ? 23.320 0.995 -15.973 1.00 96.88 196 GLN A O 1
ATOM 1564 N N . GLY A 1 197 ? 22.204 -0.579 -14.831 1.00 96.12 197 GLY A N 1
ATOM 1565 C CA . GLY A 1 197 ? 21.210 0.319 -14.274 1.00 96.12 197 GLY A CA 1
ATOM 1566 C C . GLY A 1 197 ? 20.275 -0.416 -13.330 1.00 96.12 197 GLY A C 1
ATOM 1567 O O . GLY A 1 197 ? 20.633 -1.412 -12.701 1.00 96.12 197 GLY A O 1
ATOM 1568 N N . TRP A 1 198 ? 19.052 0.086 -13.239 1.00 96.06 198 TRP A N 1
ATOM 1569 C CA . TRP A 1 198 ? 18.073 -0.333 -12.251 1.00 96.06 198 TRP A CA 1
ATOM 1570 C C . TRP A 1 198 ? 16.716 -0.592 -12.889 1.00 96.06 198 TRP A C 1
ATOM 1572 O O . TRP A 1 198 ? 16.288 0.089 -13.823 1.00 96.06 198 TRP A O 1
ATOM 1582 N N . THR A 1 199 ? 16.004 -1.570 -12.346 1.00 94.62 199 THR A N 1
ATOM 1583 C CA . THR A 1 199 ? 14.596 -1.822 -12.654 1.00 94.62 199 THR A CA 1
ATOM 1584 C C . THR A 1 199 ? 13.814 -2.061 -11.371 1.00 94.62 199 THR A C 1
ATOM 1586 O O . THR A 1 199 ? 14.392 -2.249 -10.301 1.00 94.62 199 THR A O 1
ATOM 1589 N N . TRP A 1 200 ? 12.491 -2.061 -11.469 1.00 92.31 200 TRP A N 1
ATOM 1590 C CA . TRP A 1 200 ? 11.618 -2.297 -10.328 1.00 92.31 200 TRP A CA 1
ATOM 1591 C C . TRP A 1 200 ? 11.717 -3.756 -9.851 1.00 92.31 200 TRP A C 1
ATOM 1593 O O . TRP A 1 200 ? 11.720 -4.697 -10.651 1.00 92.31 200 TRP A O 1
ATOM 1603 N N . LEU A 1 201 ? 11.777 -3.939 -8.530 1.00 91.31 201 LEU A N 1
ATOM 1604 C CA . LEU A 1 201 ? 11.548 -5.229 -7.866 1.00 91.31 201 LEU A CA 1
ATOM 1605 C C . LEU A 1 201 ? 10.093 -5.680 -8.003 1.00 91.31 201 LEU A C 1
ATOM 1607 O O . LEU A 1 201 ? 9.815 -6.876 -8.064 1.00 91.31 201 LEU A O 1
ATOM 1611 N N . ALA A 1 202 ? 9.179 -4.709 -8.042 1.00 89.44 202 ALA A N 1
ATOM 1612 C CA . ALA A 1 202 ? 7.760 -4.965 -8.182 1.00 89.44 202 ALA A CA 1
ATOM 1613 C C . ALA A 1 202 ? 7.463 -5.726 -9.479 1.00 89.44 202 ALA A C 1
ATOM 1615 O O . ALA A 1 202 ? 8.071 -5.466 -10.523 1.00 89.44 202 ALA A O 1
ATOM 1616 N N . ASP A 1 203 ? 6.503 -6.643 -9.417 1.00 90.62 203 ASP A N 1
ATOM 1617 C CA . ASP A 1 203 ? 6.049 -7.338 -10.613 1.00 90.62 203 ASP A CA 1
ATOM 1618 C C . ASP A 1 203 ? 5.426 -6.355 -11.611 1.00 90.62 203 ASP A C 1
ATOM 1620 O O . ASP A 1 203 ? 4.639 -5.471 -11.272 1.00 90.62 203 ASP A O 1
ATOM 1624 N N . ARG A 1 204 ? 5.757 -6.553 -12.883 1.00 89.62 204 ARG A N 1
ATOM 1625 C CA . ARG A 1 204 ? 5.214 -5.818 -14.017 1.00 89.62 204 ARG A CA 1
ATOM 1626 C C . ARG A 1 204 ? 3.707 -6.014 -14.169 1.00 89.62 204 ARG A C 1
ATOM 1628 O O . ARG A 1 204 ? 3.055 -5.098 -14.669 1.00 89.62 204 ARG A O 1
ATOM 1635 N N . LEU A 1 205 ? 3.151 -7.148 -13.735 1.00 88.31 205 LEU A N 1
ATOM 1636 C CA . LEU A 1 205 ? 1.700 -7.377 -13.745 1.00 88.31 205 LEU A CA 1
ATOM 1637 C C . LEU A 1 205 ? 0.938 -6.370 -12.871 1.00 88.31 205 LEU A C 1
ATOM 1639 O O . LEU A 1 205 ? -0.199 -6.042 -13.180 1.00 88.31 205 LEU A O 1
ATOM 1643 N N . LEU A 1 206 ? 1.583 -5.764 -11.867 1.00 87.31 206 LEU A N 1
ATOM 1644 C CA . LEU A 1 206 ? 0.969 -4.709 -11.048 1.00 87.31 206 LEU A CA 1
ATOM 1645 C C . LEU A 1 206 ? 0.714 -3.402 -11.816 1.00 87.31 206 LEU A C 1
ATOM 1647 O O . LEU A 1 206 ? 0.119 -2.473 -11.278 1.00 87.31 206 LEU A O 1
ATOM 1651 N N . THR A 1 207 ? 1.194 -3.298 -13.059 1.00 85.81 207 THR A N 1
ATOM 1652 C CA . THR A 1 207 ? 0.949 -2.136 -13.926 1.00 85.81 207 THR A CA 1
ATOM 1653 C C . THR A 1 207 ? -0.297 -2.277 -14.800 1.00 85.81 207 THR A C 1
ATOM 1655 O O . THR A 1 207 ? -0.604 -1.351 -15.548 1.00 85.81 207 THR A O 1
ATOM 1658 N N . ILE A 1 208 ? -1.004 -3.408 -14.712 1.00 86.81 208 ILE A N 1
ATOM 1659 C CA . ILE A 1 208 ? -2.246 -3.677 -15.444 1.00 86.81 208 ILE A CA 1
ATOM 1660 C C . ILE A 1 208 ? -3.382 -4.011 -14.461 1.00 86.81 208 ILE A C 1
ATOM 1662 O O . ILE A 1 208 ? -3.135 -4.421 -13.327 1.00 86.81 208 ILE A O 1
ATOM 1666 N N . ARG A 1 209 ? -4.640 -3.820 -14.876 1.00 80.31 209 ARG A N 1
ATOM 1667 C CA . ARG A 1 209 ? -5.833 -4.124 -14.054 1.00 80.31 209 ARG A CA 1
ATOM 1668 C C . ARG A 1 209 ? -5.946 -5.612 -13.774 1.00 80.31 209 ARG A C 1
ATOM 1670 O O . ARG A 1 209 ? -5.547 -6.381 -14.639 1.00 80.31 209 ARG A O 1
ATOM 1677 N N . SER A 1 210 ? -6.481 -6.013 -12.618 1.00 83.69 210 SER A N 1
ATOM 1678 C CA . SER A 1 210 ? -6.784 -7.421 -12.284 1.00 83.69 210 SER A CA 1
ATOM 1679 C C . SER A 1 210 ? -7.640 -8.080 -13.360 1.00 83.69 210 SER A C 1
ATOM 1681 O O . SER A 1 210 ? -8.309 -7.401 -14.122 1.00 83.69 210 SER A O 1
ATOM 1683 N N . ALA A 1 211 ? -7.595 -9.407 -13.464 1.00 83.75 211 ALA A N 1
ATOM 1684 C CA . ALA A 1 211 ? -8.576 -10.123 -14.282 1.00 83.75 211 ALA A CA 1
ATOM 1685 C C . ALA A 1 211 ? -9.963 -10.120 -13.617 1.00 83.75 211 ALA A C 1
ATOM 1687 O O . ALA A 1 211 ? -10.980 -10.277 -14.287 1.00 83.75 211 ALA A O 1
ATOM 1688 N N . GLN A 1 212 ? -9.988 -9.965 -12.293 1.00 79.50 212 GLN A N 1
ATOM 1689 C CA . GLN A 1 212 ? -11.190 -9.930 -11.475 1.00 79.50 212 GLN A CA 1
ATOM 1690 C C . GLN A 1 212 ? -11.425 -8.511 -10.966 1.00 79.50 212 GLN A C 1
ATOM 1692 O O . GLN A 1 212 ? -10.566 -7.960 -10.266 1.00 79.50 212 GLN A O 1
ATOM 1697 N N . SER A 1 213 ? -12.601 -7.968 -11.270 1.00 76.50 213 SER A N 1
ATOM 1698 C CA . SER A 1 213 ? -13.111 -6.755 -10.633 1.00 76.50 213 SER A CA 1
ATOM 1699 C C . SER A 1 213 ? -14.103 -7.102 -9.530 1.00 76.50 213 SER A C 1
ATOM 1701 O O . SER A 1 213 ? -14.543 -8.247 -9.399 1.00 76.50 213 SER A O 1
ATOM 1703 N N . MET A 1 214 ? -14.522 -6.094 -8.778 1.00 74.81 214 MET A N 1
ATOM 1704 C CA . MET A 1 214 ? -15.601 -6.203 -7.809 1.00 74.81 214 MET A CA 1
ATOM 1705 C C . MET A 1 214 ? -16.915 -5.737 -8.449 1.00 74.81 214 MET A C 1
ATOM 1707 O O . MET A 1 214 ? -17.004 -4.618 -8.950 1.00 74.81 214 MET A O 1
ATOM 1711 N N . SER A 1 215 ? -17.943 -6.592 -8.458 1.00 77.94 215 SER A N 1
ATOM 1712 C CA . SER A 1 215 ? -19.301 -6.144 -8.794 1.00 77.94 215 SER A CA 1
ATOM 1713 C C . SER A 1 215 ? -19.896 -5.339 -7.638 1.00 77.94 215 SER A C 1
ATOM 1715 O O . SER A 1 215 ? -19.441 -5.449 -6.497 1.00 77.94 215 SER A O 1
ATOM 1717 N N . GLU A 1 216 ? -20.946 -4.564 -7.906 1.00 77.00 216 GLU A N 1
ATOM 1718 C CA . GLU A 1 216 ? -21.663 -3.844 -6.848 1.00 77.00 216 GLU A CA 1
ATOM 1719 C C . GLU A 1 216 ? -22.257 -4.781 -5.801 1.00 77.00 216 GLU A C 1
ATOM 1721 O O . GLU A 1 216 ? -22.126 -4.521 -4.607 1.00 77.00 216 GLU A O 1
ATOM 1726 N N . ASP A 1 217 ? -22.812 -5.915 -6.221 1.00 80.38 217 ASP A N 1
ATOM 1727 C CA . ASP A 1 217 ? -23.342 -6.907 -5.288 1.00 80.38 217 ASP A CA 1
ATOM 1728 C C . ASP A 1 217 ? -22.250 -7.499 -4.392 1.00 80.38 217 ASP A C 1
ATOM 1730 O O . ASP A 1 217 ? -22.467 -7.668 -3.191 1.00 80.38 217 ASP A O 1
ATOM 1734 N N . TYR A 1 218 ? -21.057 -7.761 -4.940 1.00 79.06 218 TYR A N 1
ATOM 1735 C CA . TYR A 1 218 ? -19.925 -8.233 -4.143 1.00 79.06 218 TYR A CA 1
ATOM 1736 C C . TYR A 1 218 ? -19.474 -7.161 -3.147 1.00 79.06 218 TYR A C 1
ATOM 1738 O O . TYR A 1 218 ? -19.314 -7.442 -1.959 1.00 79.06 218 TYR A O 1
ATOM 1746 N N . ALA A 1 219 ? -19.308 -5.922 -3.614 1.00 77.81 219 ALA A N 1
ATOM 1747 C CA . ALA A 1 219 ? -18.947 -4.783 -2.779 1.00 77.81 219 ALA A CA 1
ATOM 1748 C C . ALA A 1 219 ? -19.947 -4.586 -1.633 1.00 77.81 219 ALA A C 1
ATOM 1750 O O . ALA A 1 219 ? -19.557 -4.487 -0.471 1.00 77.81 219 ALA A O 1
ATOM 1751 N N . LYS A 1 220 ? -21.244 -4.607 -1.941 1.00 79.44 220 LYS A N 1
ATOM 1752 C CA . LYS A 1 220 ? -22.330 -4.524 -0.965 1.00 79.44 220 LYS A CA 1
ATOM 1753 C C . LYS A 1 220 ? -22.282 -5.673 0.040 1.00 79.44 220 LYS A C 1
ATOM 1755 O O . LYS A 1 220 ? -22.393 -5.436 1.244 1.00 79.44 220 LYS A O 1
ATOM 1760 N N . ALA A 1 221 ? -22.106 -6.909 -0.423 1.00 81.25 221 ALA A N 1
ATOM 1761 C CA . ALA A 1 221 ? -22.014 -8.076 0.452 1.00 81.25 221 ALA A CA 1
ATOM 1762 C C . ALA A 1 221 ? -20.817 -7.980 1.410 1.00 81.25 221 ALA A C 1
ATOM 1764 O O . ALA A 1 221 ? -20.955 -8.279 2.595 1.00 81.25 221 ALA A O 1
ATOM 1765 N N . PHE A 1 222 ? -19.671 -7.502 0.921 1.00 79.12 222 PHE A N 1
ATOM 1766 C CA . PHE A 1 222 ? -18.487 -7.268 1.742 1.00 79.12 222 PHE A CA 1
ATOM 1767 C C . PHE A 1 222 ? -18.730 -6.154 2.770 1.00 79.12 222 PHE A C 1
ATOM 1769 O O . PHE A 1 222 ? -18.552 -6.347 3.970 1.00 79.12 222 PHE A O 1
ATOM 1776 N N . MET A 1 223 ? -19.233 -5.006 2.317 1.00 77.38 223 MET A N 1
ATOM 1777 C CA . MET A 1 223 ? -19.437 -3.823 3.154 1.00 77.38 223 MET A CA 1
ATOM 1778 C C . MET A 1 223 ? -20.464 -4.016 4.256 1.00 77.38 223 MET A C 1
ATOM 1780 O O . MET A 1 223 ? -20.266 -3.545 5.375 1.00 77.38 223 MET A O 1
ATOM 1784 N N . THR A 1 224 ? -21.544 -4.737 3.964 1.00 79.50 224 THR A N 1
ATOM 1785 C CA . THR A 1 224 ? -22.589 -5.012 4.956 1.00 79.50 224 THR A CA 1
ATOM 1786 C C . THR A 1 224 ? -22.106 -5.911 6.092 1.00 79.50 224 THR A C 1
ATOM 1788 O O . THR A 1 224 ? -22.669 -5.831 7.185 1.00 79.50 224 THR A O 1
ATOM 1791 N N . ARG A 1 225 ? -21.047 -6.702 5.864 1.00 82.44 225 ARG A N 1
ATOM 1792 C CA . ARG A 1 225 ? -20.433 -7.604 6.848 1.00 82.44 225 ARG A CA 1
ATOM 1793 C C . ARG A 1 225 ? -19.346 -6.960 7.700 1.00 82.44 225 ARG A C 1
ATOM 1795 O O . ARG A 1 225 ? -18.937 -7.571 8.679 1.00 82.44 225 ARG A O 1
ATOM 1802 N N . ILE A 1 226 ? -18.906 -5.738 7.393 1.00 79.19 226 ILE A N 1
ATOM 1803 C CA . ILE A 1 226 ? -17.929 -5.044 8.238 1.00 79.19 226 ILE A CA 1
ATOM 1804 C C . ILE A 1 226 ? -18.563 -4.767 9.609 1.00 79.19 226 ILE A C 1
ATOM 1806 O O . ILE A 1 226 ? -19.489 -3.957 9.764 1.00 79.19 226 ILE A O 1
ATOM 1810 N N . THR A 1 227 ? -18.081 -5.483 10.625 1.00 77.81 227 THR A N 1
ATOM 1811 C CA . THR A 1 227 ? -18.569 -5.354 11.999 1.00 77.81 227 THR A CA 1
ATOM 1812 C C . THR A 1 227 ? -17.827 -4.275 12.775 1.00 77.81 227 THR A C 1
ATOM 1814 O O . THR A 1 227 ? -18.483 -3.551 13.527 1.00 77.81 227 THR A O 1
ATOM 1817 N N . CYS A 1 228 ? -16.525 -4.122 12.525 1.00 78.69 228 CYS A N 1
ATOM 1818 C CA . CYS A 1 228 ? -15.630 -3.217 13.236 1.00 78.69 228 CYS A CA 1
ATOM 1819 C C . CYS A 1 228 ? -15.781 -1.731 12.835 1.00 78.69 228 CYS A C 1
ATOM 1821 O O . CYS A 1 228 ? -16.295 -1.415 11.754 1.00 78.69 228 CYS A O 1
ATOM 1823 N N . PRO A 1 229 ? -15.334 -0.800 13.699 1.00 83.62 229 PRO A N 1
ATOM 1824 C CA . PRO A 1 229 ? -15.205 0.614 13.356 1.00 83.62 229 PRO A CA 1
ATOM 1825 C C . PRO A 1 229 ? -14.191 0.844 12.225 1.00 83.62 229 PRO A C 1
ATOM 1827 O O . PRO A 1 229 ? -13.133 0.221 12.181 1.00 83.62 229 PRO A O 1
ATOM 1830 N N . VAL A 1 230 ? -14.484 1.787 11.327 1.00 84.81 230 VAL A N 1
ATOM 1831 C CA . VAL A 1 230 ? -13.617 2.161 10.200 1.00 84.81 230 VAL A CA 1
ATOM 1832 C C . VAL A 1 230 ? -13.339 3.659 10.242 1.00 84.81 230 VAL A C 1
ATOM 1834 O O . VAL A 1 230 ? -14.263 4.471 10.299 1.00 84.81 230 VAL A O 1
ATOM 1837 N N . PHE A 1 231 ? -12.069 4.045 10.135 1.00 86.88 231 PHE A N 1
ATOM 1838 C CA . PHE A 1 231 ? -11.649 5.442 10.030 1.00 86.88 231 PHE A CA 1
ATOM 1839 C C . PHE A 1 231 ? -10.938 5.687 8.702 1.00 86.88 231 PHE A C 1
ATOM 1841 O O . PHE A 1 231 ? -9.890 5.098 8.438 1.00 86.88 231 PHE A O 1
ATOM 1848 N N . ALA A 1 232 ? -11.480 6.570 7.861 1.00 86.81 232 ALA A N 1
ATOM 1849 C CA . ALA A 1 232 ? -10.849 6.928 6.594 1.00 86.81 232 ALA A CA 1
ATOM 1850 C C . ALA A 1 232 ? -10.347 8.377 6.597 1.00 86.81 232 ALA A C 1
ATOM 1852 O O . ALA A 1 232 ? -11.088 9.329 6.863 1.00 86.81 232 ALA A O 1
ATOM 1853 N N . VAL A 1 233 ? -9.069 8.529 6.244 1.00 87.06 233 VAL A N 1
ATOM 1854 C CA . VAL A 1 233 ? -8.409 9.819 6.024 1.00 87.06 233 VAL A CA 1
ATOM 1855 C C . VAL A 1 233 ? -8.350 10.100 4.528 1.00 87.06 233 VAL A C 1
ATOM 1857 O O . VAL A 1 233 ? -7.710 9.371 3.771 1.00 87.06 233 VAL A O 1
ATOM 1860 N N . MET A 1 234 ? -8.986 11.189 4.110 1.00 84.88 234 MET A N 1
ATOM 1861 C CA . MET A 1 234 ? -9.075 11.601 2.713 1.00 84.88 234 MET A CA 1
ATOM 1862 C C . MET A 1 234 ? -8.059 12.705 2.412 1.00 84.88 234 MET A C 1
ATOM 1864 O O . MET A 1 234 ? -8.029 13.734 3.084 1.00 84.88 234 MET A O 1
ATOM 1868 N N . ALA A 1 235 ? -7.237 12.523 1.383 1.00 84.81 235 ALA A N 1
ATOM 1869 C CA . ALA A 1 235 ? -6.393 13.597 0.864 1.00 84.81 235 ALA A CA 1
ATOM 1870 C C . ALA A 1 235 ? -7.249 14.619 0.096 1.00 84.81 235 ALA A C 1
ATOM 1872 O O . ALA A 1 235 ? -8.048 14.222 -0.751 1.00 84.81 235 ALA A O 1
ATOM 1873 N N . GLU A 1 236 ? -7.088 15.917 0.368 1.00 83.62 236 GLU A N 1
ATOM 1874 C CA . GLU A 1 236 ? -7.918 16.967 -0.252 1.00 83.62 236 GLU A CA 1
ATOM 1875 C C . GLU A 1 236 ? -7.695 17.146 -1.760 1.00 83.62 236 GLU A C 1
ATOM 1877 O O . GLU A 1 236 ? -8.617 17.521 -2.483 1.00 83.62 236 GLU A O 1
ATOM 1882 N N . ASP A 1 237 ? -6.492 16.818 -2.229 1.00 78.06 237 ASP A N 1
ATOM 1883 C CA . ASP A 1 237 ? -6.112 16.761 -3.643 1.00 78.06 237 ASP A CA 1
ATOM 1884 C C . ASP A 1 237 ? -5.766 15.303 -4.027 1.00 78.06 237 ASP A C 1
ATOM 1886 O O . ASP A 1 237 ? -4.803 15.016 -4.743 1.00 78.06 237 ASP A O 1
ATOM 1890 N N . GLY A 1 238 ? -6.506 14.353 -3.442 1.00 73.25 238 GLY A N 1
ATOM 1891 C CA . GLY A 1 238 ? -6.274 12.913 -3.529 1.00 73.25 238 GLY A CA 1
ATOM 1892 C C . GLY A 1 238 ? -6.948 12.221 -4.711 1.00 73.25 238 GLY A C 1
ATOM 1893 O O . GLY A 1 238 ? -7.333 12.839 -5.695 1.00 73.25 238 GLY A O 1
ATOM 1894 N N . LEU A 1 239 ? -7.130 10.903 -4.601 1.00 63.81 239 LEU A N 1
ATOM 1895 C CA . LEU A 1 239 ? -7.712 10.060 -5.654 1.00 63.81 239 LEU A CA 1
ATOM 1896 C C . LEU A 1 239 ? -9.092 10.541 -6.145 1.00 63.81 239 LEU A C 1
ATOM 1898 O O . LEU A 1 239 ? -9.366 10.511 -7.340 1.00 63.81 239 LEU A O 1
ATOM 1902 N N . PHE A 1 240 ? -9.929 11.059 -5.244 1.00 57.69 240 PHE A N 1
ATOM 1903 C CA . PHE A 1 240 ? -11.257 11.582 -5.586 1.00 57.69 240 PHE A CA 1
ATOM 1904 C C . PHE A 1 240 ? -11.199 12.894 -6.380 1.00 57.69 240 PHE A C 1
ATOM 1906 O O . PHE A 1 240 ? -12.138 13.212 -7.104 1.00 57.69 240 PHE A O 1
ATOM 1913 N N . HIS A 1 241 ? -10.082 13.627 -6.311 1.00 49.38 241 HIS A N 1
ATOM 1914 C CA . HIS A 1 241 ? -9.858 14.799 -7.152 1.00 49.38 241 HIS A CA 1
ATOM 1915 C C . HIS A 1 241 ? -9.698 14.423 -8.632 1.00 49.38 241 HIS A C 1
ATOM 1917 O O . HIS A 1 241 ? -10.176 15.138 -9.512 1.00 49.38 241 HIS A O 1
ATOM 1923 N N . PHE A 1 242 ? -9.059 13.279 -8.898 1.00 40.47 242 PHE A N 1
ATOM 1924 C CA . PHE A 1 242 ? -8.723 12.821 -10.247 1.00 40.47 242 PHE A CA 1
ATOM 1925 C C . PHE A 1 242 ? -9.912 12.272 -11.038 1.00 40.47 242 PHE A C 1
ATOM 1927 O O . PHE A 1 242 ? -9.854 12.272 -12.263 1.00 40.47 242 PHE A O 1
ATOM 1934 N N . MET A 1 243 ? -10.973 11.816 -10.370 1.00 43.44 243 MET A N 1
ATOM 1935 C CA . MET A 1 243 ? -12.109 11.185 -11.054 1.00 43.44 243 MET A CA 1
ATOM 1936 C C . MET A 1 243 ? -13.241 12.157 -11.384 1.00 43.44 243 MET A C 1
ATOM 1938 O O . MET A 1 243 ? -13.793 12.088 -12.475 1.00 43.44 243 MET A O 1
ATOM 1942 N N . ASP A 1 244 ? -13.529 13.108 -10.491 1.00 45.94 244 ASP A N 1
ATOM 1943 C CA . ASP A 1 244 ? -14.635 14.062 -10.671 1.00 45.94 244 ASP A CA 1
ATOM 1944 C C . ASP A 1 244 ? -14.177 15.446 -11.162 1.00 45.94 244 ASP A C 1
ATOM 1946 O O . ASP A 1 244 ? -14.995 16.354 -11.335 1.00 45.94 244 ASP A O 1
ATOM 1950 N N . GLY A 1 245 ? -12.864 15.666 -11.313 1.00 38.72 245 GLY A N 1
ATOM 1951 C CA . GLY A 1 245 ? -12.281 16.969 -11.666 1.00 38.72 245 GLY A CA 1
ATOM 1952 C C . GLY A 1 245 ? -12.521 18.078 -10.626 1.00 38.72 245 GLY A C 1
ATOM 1953 O O . GLY A 1 245 ? -12.219 19.247 -10.872 1.00 38.72 245 GLY A O 1
ATOM 1954 N N . LYS A 1 246 ? -13.069 17.746 -9.450 1.00 39.50 246 LYS A N 1
ATOM 1955 C CA . LYS A 1 246 ? -13.388 18.674 -8.351 1.00 39.50 246 LYS A CA 1
ATOM 1956 C C . LYS A 1 246 ? -12.427 18.454 -7.191 1.00 39.50 246 LYS A C 1
ATOM 1958 O O . LYS A 1 246 ? -12.072 17.320 -6.906 1.00 39.50 246 LYS A O 1
ATOM 1963 N N . LYS A 1 247 ? -11.982 19.518 -6.509 1.00 40.53 247 LYS A N 1
ATOM 1964 C CA . LYS A 1 247 ? -11.148 19.406 -5.289 1.00 40.53 247 LYS A CA 1
ATOM 1965 C C . LYS A 1 247 ? -11.840 18.476 -4.290 1.00 40.53 247 LYS A C 1
ATOM 1967 O O . LYS A 1 247 ? -12.986 18.755 -3.925 1.00 40.53 247 LYS A O 1
ATOM 1972 N N . SER A 1 248 ? -11.182 17.393 -3.873 1.00 46.41 248 SER A N 1
ATOM 1973 C CA . SER A 1 248 ? -11.785 16.386 -3.000 1.00 46.41 248 SER A CA 1
ATOM 1974 C C . SER A 1 248 ? -11.833 16.879 -1.563 1.00 46.41 248 SER A C 1
ATOM 1976 O O . SER A 1 248 ? -11.081 16.449 -0.699 1.00 46.41 248 SER A O 1
ATOM 1978 N N . LYS A 1 249 ? -12.768 17.779 -1.272 1.00 49.78 249 LYS A N 1
ATOM 1979 C CA . LYS A 1 249 ? -13.225 17.959 0.108 1.00 49.78 249 LYS A CA 1
ATOM 1980 C C . LYS A 1 249 ? -13.920 16.668 0.549 1.00 49.78 249 LYS A C 1
ATOM 1982 O O . LYS A 1 249 ? -14.424 15.934 -0.301 1.00 49.78 249 LYS A O 1
ATOM 1987 N N . ILE A 1 250 ? -13.970 16.401 1.860 1.00 54.00 250 ILE A N 1
ATOM 1988 C CA . ILE A 1 250 ? -14.879 15.381 2.419 1.00 54.00 250 ILE A CA 1
ATOM 1989 C C . ILE A 1 250 ? -16.218 15.538 1.693 1.00 54.00 250 ILE A C 1
ATOM 1991 O O . ILE A 1 250 ? -16.710 16.679 1.670 1.00 54.00 250 ILE A O 1
ATOM 1995 N N . PRO A 1 251 ? -16.786 14.469 1.095 1.00 56.59 251 PRO A N 1
ATOM 1996 C CA . PRO A 1 251 ? -18.041 14.592 0.378 1.00 56.59 251 PRO A CA 1
ATOM 1997 C C . PRO A 1 251 ? -19.028 15.325 1.280 1.00 56.59 251 PRO A C 1
ATOM 1999 O O . PRO A 1 251 ? -19.187 14.989 2.469 1.00 56.59 251 PRO A O 1
ATOM 2002 N N . ARG A 1 252 ? -19.606 16.420 0.772 1.00 55.09 252 ARG A N 1
ATOM 2003 C CA . ARG A 1 252 ? -20.513 17.254 1.574 1.00 55.09 252 ARG A CA 1
ATOM 2004 C C . ARG A 1 252 ? -21.611 16.347 2.115 1.00 55.09 252 ARG A C 1
ATOM 2006 O O . ARG A 1 252 ? -21.899 15.315 1.520 1.00 55.09 252 ARG A O 1
ATOM 2013 N N . LYS A 1 253 ? -22.257 16.716 3.224 1.00 52.69 253 LYS A N 1
ATOM 2014 C CA . LYS A 1 253 ? -23.343 15.899 3.803 1.00 52.69 253 LYS A CA 1
ATOM 2015 C C . LYS A 1 253 ? -24.326 15.407 2.719 1.00 52.69 253 LYS A C 1
ATOM 2017 O O . LYS A 1 253 ? -24.524 14.213 2.609 1.00 52.69 253 LYS A O 1
ATOM 2022 N N . LYS A 1 254 ? -24.726 16.295 1.801 1.00 49.41 254 LYS A N 1
ATOM 2023 C CA . LYS A 1 254 ? -25.574 16.003 0.630 1.00 49.41 254 LYS A CA 1
ATOM 2024 C C . LYS A 1 254 ? -25.018 14.960 -0.362 1.00 49.41 254 LYS A C 1
ATOM 2026 O O . LYS A 1 254 ? -25.792 14.243 -0.976 1.00 49.41 254 LYS A O 1
ATOM 2031 N N . GLU A 1 255 ? -23.702 14.888 -0.549 1.00 58.75 255 GLU A N 1
ATOM 2032 C CA . GLU A 1 255 ? -23.043 13.882 -1.403 1.00 58.75 255 GLU A CA 1
ATOM 2033 C C . GLU A 1 255 ? -22.945 12.530 -0.675 1.00 58.75 255 GLU A C 1
ATOM 2035 O O . GLU A 1 255 ? -23.129 11.487 -1.293 1.00 58.75 255 GLU A O 1
ATOM 2040 N N . ARG A 1 256 ? -22.752 12.544 0.654 1.00 59.25 256 ARG A N 1
ATOM 2041 C CA . ARG A 1 256 ? -22.826 11.342 1.513 1.00 59.25 256 ARG A CA 1
ATOM 2042 C C . ARG A 1 256 ? -24.250 10.825 1.688 1.00 59.25 256 ARG A C 1
ATOM 2044 O O . ARG A 1 256 ? -24.452 9.631 1.881 1.00 59.25 256 ARG A O 1
ATOM 2051 N N . ASP A 1 257 ? -25.239 11.707 1.622 1.00 59.06 257 ASP A N 1
ATOM 2052 C CA . ASP A 1 257 ? -26.651 11.332 1.639 1.00 59.06 257 ASP A CA 1
ATOM 2053 C C . ASP A 1 257 ? -27.014 10.518 0.385 1.00 59.06 257 ASP A C 1
ATOM 2055 O O . ASP A 1 257 ? -27.883 9.661 0.468 1.00 59.06 257 ASP A O 1
ATOM 2059 N N . GLY A 1 258 ? -26.294 10.716 -0.729 1.00 60.72 258 GLY A N 1
ATOM 2060 C CA . GLY A 1 258 ? -26.416 9.919 -1.955 1.00 60.72 258 GLY A CA 1
ATOM 2061 C C . GLY A 1 258 ? -25.565 8.646 -1.993 1.00 60.72 258 GLY A C 1
ATOM 2062 O O . GLY A 1 258 ? -25.597 7.936 -2.995 1.00 60.72 258 GLY A O 1
ATOM 2063 N N . TRP A 1 259 ? -24.786 8.349 -0.947 1.00 69.44 259 TRP A N 1
ATOM 2064 C CA . TRP A 1 259 ? -24.100 7.060 -0.857 1.00 69.44 259 TRP A CA 1
ATOM 2065 C C . TRP A 1 259 ? -25.107 5.936 -0.646 1.00 69.44 259 TRP A C 1
ATOM 2067 O O . TRP A 1 259 ? -26.062 6.142 0.110 1.00 69.44 259 TRP A O 1
ATOM 2077 N N . PRO A 1 260 ? -24.870 4.750 -1.237 1.00 66.06 260 PRO A N 1
ATOM 2078 C CA . PRO A 1 260 ? -25.746 3.614 -1.026 1.00 66.06 260 PRO A CA 1
ATOM 2079 C C . PRO A 1 260 ? -25.919 3.313 0.465 1.00 66.06 260 PRO A C 1
ATOM 2081 O O . PRO A 1 260 ? -24.947 3.312 1.225 1.00 66.06 260 PRO A O 1
ATOM 2084 N N . ASP A 1 261 ? -27.151 3.020 0.881 1.00 70.75 261 ASP A N 1
ATOM 2085 C CA . ASP A 1 261 ? -27.504 2.822 2.297 1.00 70.75 261 ASP A CA 1
ATOM 2086 C C . ASP A 1 261 ? -26.766 1.650 2.960 1.00 70.75 261 ASP A C 1
ATOM 2088 O O . ASP A 1 261 ? -26.678 1.570 4.183 1.00 70.75 261 ASP A O 1
ATOM 2092 N N . TRP A 1 262 ? -26.203 0.747 2.155 1.00 71.19 262 TRP A N 1
ATOM 2093 C CA . TRP A 1 262 ? -25.408 -0.386 2.616 1.00 71.19 262 TRP A CA 1
ATOM 2094 C C . TRP A 1 262 ? -23.973 -0.018 3.023 1.00 71.19 262 TRP A C 1
ATOM 2096 O O . TRP A 1 262 ? -23.280 -0.840 3.624 1.00 71.19 262 TRP A O 1
ATOM 2106 N N . ILE A 1 263 ? -23.517 1.208 2.745 1.00 71.06 263 ILE A N 1
ATOM 2107 C CA . ILE A 1 263 ? -22.313 1.753 3.373 1.00 71.06 263 ILE A CA 1
ATOM 2108 C C . ILE A 1 263 ? -22.713 2.176 4.785 1.00 71.06 263 ILE A C 1
ATOM 2110 O O . ILE A 1 263 ? -23.392 3.185 4.962 1.00 71.06 263 ILE A O 1
ATOM 2114 N N . HIS A 1 264 ? -22.297 1.404 5.794 1.00 66.88 264 HIS A N 1
ATOM 2115 C CA . HIS A 1 264 ? -22.634 1.637 7.203 1.00 66.88 264 HIS A CA 1
ATOM 2116 C C . HIS A 1 264 ? -22.120 2.996 7.705 1.00 66.88 264 HIS A C 1
ATOM 2118 O O . HIS A 1 264 ? -21.051 3.094 8.312 1.00 66.88 264 HIS A O 1
ATOM 2124 N N . LYS A 1 265 ? -22.911 4.057 7.500 1.00 64.06 265 LYS A N 1
ATOM 2125 C CA . LYS A 1 265 ? -22.590 5.443 7.893 1.00 64.06 265 LYS A CA 1
ATOM 2126 C C . LYS A 1 265 ? -22.271 5.569 9.389 1.00 64.06 265 LYS A C 1
ATOM 2128 O O . LYS A 1 265 ? -21.49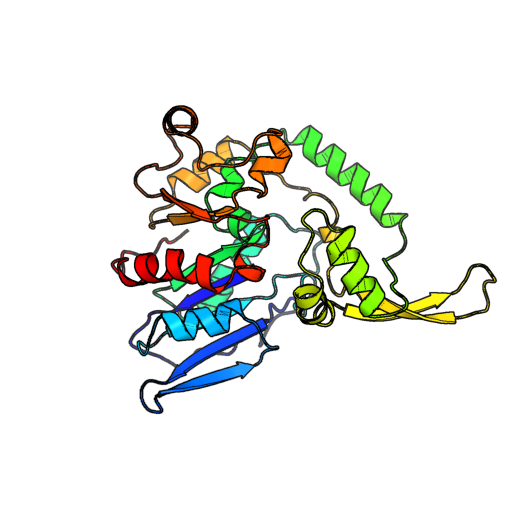9 6.440 9.766 1.00 64.06 265 LYS A O 1
ATOM 2133 N N . ASN A 1 266 ? -22.811 4.675 10.221 1.00 67.44 266 ASN A N 1
ATOM 2134 C CA . ASN A 1 266 ? -22.591 4.666 11.670 1.00 67.44 266 ASN A CA 1
ATOM 2135 C C . ASN A 1 266 ? -21.245 4.058 12.093 1.00 67.44 266 ASN A C 1
ATOM 2137 O O . ASN A 1 266 ? -20.806 4.299 13.211 1.00 67.44 266 ASN A O 1
ATOM 2141 N N . LYS A 1 267 ? -20.597 3.269 11.226 1.00 75.69 267 LYS A N 1
ATOM 2142 C CA . LYS A 1 267 ? -19.299 2.633 11.518 1.00 75.69 267 LYS A CA 1
ATOM 2143 C C . LYS A 1 267 ? -18.128 3.343 10.855 1.00 75.69 267 LYS A C 1
ATOM 2145 O O . LYS A 1 267 ? -16.985 3.101 11.219 1.00 75.69 267 LYS A O 1
ATOM 2150 N N . LEU A 1 268 ? -18.409 4.209 9.884 1.00 80.56 268 LEU A N 1
ATOM 2151 C CA . LEU A 1 268 ? -17.408 4.921 9.109 1.00 80.56 268 LEU A CA 1
ATOM 2152 C C . LEU A 1 268 ? -17.227 6.352 9.618 1.00 80.56 268 LEU A C 1
ATOM 2154 O O . LEU A 1 268 ? -18.074 7.222 9.414 1.00 80.56 268 LEU A O 1
ATOM 2158 N N . THR A 1 269 ? -16.065 6.617 10.203 1.00 84.69 269 THR A N 1
ATOM 2159 C CA . THR A 1 269 ? -15.607 7.968 10.523 1.00 84.69 269 THR A CA 1
ATOM 2160 C C . THR A 1 269 ? -14.752 8.504 9.377 1.00 84.69 269 THR A C 1
ATOM 2162 O O . THR A 1 269 ? -13.822 7.842 8.920 1.00 84.69 269 THR A O 1
ATOM 2165 N N . LEU A 1 270 ? -15.059 9.712 8.899 1.00 82.88 270 LEU A N 1
ATOM 2166 C CA . LEU A 1 270 ? -14.342 10.362 7.798 1.00 82.88 270 LEU A CA 1
ATOM 2167 C C . LEU A 1 270 ? -13.662 11.642 8.268 1.00 82.88 270 LEU A C 1
ATOM 2169 O O . LEU A 1 270 ? -14.285 12.495 8.902 1.00 82.88 270 LEU A O 1
ATOM 2173 N N . THR A 1 271 ? -12.413 11.825 7.859 1.00 87.31 271 THR A N 1
ATOM 2174 C CA . THR A 1 271 ? -11.698 13.096 7.988 1.00 87.31 271 THR A CA 1
ATOM 2175 C C . THR A 1 271 ? -10.942 13.413 6.702 1.00 87.31 271 THR A C 1
ATOM 2177 O O . THR A 1 271 ? -10.776 12.546 5.844 1.00 87.31 271 THR A O 1
ATOM 2180 N N . SER A 1 272 ? -10.475 14.651 6.551 1.00 86.88 272 SER A N 1
ATOM 2181 C CA . SER A 1 272 ? -9.589 15.034 5.454 1.00 86.88 272 SER A CA 1
ATOM 2182 C C . SER A 1 272 ? -8.318 15.698 5.950 1.00 86.88 272 SER A C 1
ATOM 2184 O O . SER A 1 272 ? -8.271 16.284 7.034 1.00 86.88 272 SER A O 1
ATOM 2186 N N . VAL A 1 273 ? -7.281 15.602 5.125 1.00 89.19 273 VAL A N 1
ATOM 2187 C CA . VAL A 1 273 ? -6.007 16.289 5.311 1.00 89.19 273 VAL A CA 1
ATOM 2188 C C . VAL A 1 273 ? -5.606 16.985 4.005 1.00 89.19 273 VAL A C 1
ATOM 2190 O O . VAL A 1 273 ? -5.725 16.382 2.933 1.00 89.19 273 VAL A O 1
ATOM 2193 N N . PRO A 1 274 ? -5.098 18.228 4.054 1.00 88.12 274 PRO A N 1
ATOM 2194 C CA . PRO A 1 274 ? -4.597 18.905 2.865 1.00 88.12 274 PRO A CA 1
ATOM 2195 C C . PRO A 1 274 ? -3.450 18.127 2.223 1.00 88.12 274 PRO A C 1
ATOM 2197 O O . PRO A 1 274 ? -2.525 17.724 2.929 1.00 88.12 274 PRO A O 1
ATOM 2200 N N . GLY A 1 275 ? -3.416 18.015 0.898 1.00 85.25 275 GLY A N 1
ATOM 2201 C CA . GLY A 1 275 ? -2.315 17.387 0.162 1.00 85.25 275 GLY A CA 1
ATOM 2202 C C . GLY A 1 275 ? -2.774 16.358 -0.866 1.00 85.25 275 GLY A C 1
ATOM 2203 O O . GLY A 1 275 ? -3.966 16.098 -1.020 1.00 85.25 275 GLY A O 1
ATOM 2204 N N . LYS A 1 276 ? -1.796 15.781 -1.568 1.00 84.38 276 LYS A N 1
ATOM 2205 C CA . LYS A 1 276 ? -2.008 14.810 -2.645 1.00 84.38 276 LYS A CA 1
ATOM 2206 C C . LYS A 1 276 ? -2.240 13.399 -2.101 1.00 84.38 276 LYS A C 1
ATOM 2208 O O . LYS A 1 276 ? -2.077 13.123 -0.919 1.00 84.38 276 LYS A O 1
ATOM 2213 N N . HIS A 1 277 ? -2.547 12.455 -2.985 1.00 83.69 277 HIS A N 1
ATOM 2214 C CA . HIS A 1 277 ? -2.746 11.038 -2.644 1.00 83.69 277 HIS A CA 1
ATOM 2215 C C . HIS A 1 277 ? -1.705 10.392 -1.689 1.00 83.69 277 HIS A C 1
ATOM 2217 O O . HIS A 1 277 ? -2.114 9.622 -0.814 1.00 83.69 277 HIS A O 1
ATOM 2223 N N . PRO A 1 278 ? -0.385 10.667 -1.770 1.00 86.06 278 PRO A N 1
ATOM 2224 C CA . PRO A 1 278 ? 0.603 10.109 -0.841 1.00 86.06 278 PRO A CA 1
ATOM 2225 C C . PRO A 1 278 ? 0.676 10.836 0.522 1.00 86.06 278 PRO A C 1
ATOM 2227 O O . PRO A 1 278 ? 1.725 10.798 1.162 1.00 86.06 278 PRO A O 1
ATOM 2230 N N . VAL A 1 279 ? -0.402 11.468 1.016 1.00 86.62 279 VAL A N 1
ATOM 2231 C CA . VAL A 1 279 ? -0.400 12.187 2.313 1.00 86.62 279 VAL A CA 1
ATOM 2232 C C . VAL A 1 279 ? 0.131 11.403 3.522 1.00 86.62 279 VAL A C 1
ATOM 2234 O O . VAL A 1 279 ? 0.780 12.049 4.345 1.00 86.62 279 VAL A O 1
ATOM 2237 N N . PRO A 1 280 ? -0.029 10.067 3.670 1.00 84.88 280 PRO A N 1
ATOM 2238 C CA . PRO A 1 280 ? 0.584 9.359 4.800 1.00 84.88 280 PRO A CA 1
ATOM 2239 C C . PRO A 1 280 ? 2.113 9.376 4.744 1.00 84.88 280 PRO A C 1
ATOM 2241 O O . PRO A 1 280 ? 2.770 9.235 5.763 1.00 84.88 280 PRO A O 1
ATOM 2244 N N . ILE A 1 281 ? 2.689 9.577 3.560 1.00 84.12 281 ILE A N 1
ATOM 2245 C CA . ILE A 1 281 ? 4.130 9.692 3.358 1.00 84.12 281 ILE A CA 1
ATOM 2246 C C . ILE A 1 281 ? 4.539 11.164 3.479 1.00 84.12 281 ILE A C 1
ATOM 2248 O O . ILE A 1 281 ? 5.397 11.503 4.288 1.00 84.12 281 ILE A O 1
ATOM 2252 N N . GLU A 1 282 ? 3.901 12.054 2.715 1.00 84.94 282 GLU A N 1
ATOM 2253 C CA . GLU A 1 282 ? 4.305 13.466 2.627 1.00 84.94 282 GLU A CA 1
ATOM 2254 C C . GLU A 1 282 ? 4.000 14.268 3.891 1.00 84.94 282 GLU A C 1
ATOM 2256 O O . GLU A 1 282 ? 4.724 15.196 4.242 1.00 84.94 282 GLU A O 1
ATOM 2261 N N . LYS A 1 283 ? 2.921 13.911 4.586 1.00 88.25 283 LYS A N 1
ATOM 2262 C CA . LYS A 1 283 ? 2.429 14.607 5.777 1.00 88.25 283 LYS A CA 1
ATOM 2263 C C . LYS A 1 283 ? 2.171 13.612 6.898 1.00 88.25 283 LYS A C 1
ATOM 2265 O O . LYS A 1 283 ? 1.127 13.647 7.549 1.00 88.25 283 LYS A O 1
ATOM 2270 N N . THR A 1 284 ? 3.161 12.747 7.120 1.00 85.94 284 THR A N 1
ATOM 2271 C CA . THR A 1 284 ? 3.142 11.689 8.142 1.00 85.94 284 THR A CA 1
ATOM 2272 C C . THR A 1 284 ? 2.613 12.199 9.498 1.00 85.94 284 THR A C 1
ATOM 2274 O O . THR A 1 284 ? 1.636 11.624 9.978 1.00 85.94 284 THR A O 1
ATOM 2277 N N . PRO A 1 285 ? 3.122 13.312 10.087 1.00 87.75 285 PRO A N 1
ATOM 2278 C CA . PRO A 1 285 ? 2.656 13.763 11.405 1.00 87.75 285 PRO A CA 1
ATOM 2279 C C . PRO A 1 285 ? 1.201 14.219 11.421 1.00 87.75 285 PRO A C 1
ATOM 2281 O O . PRO A 1 285 ? 0.478 13.972 12.382 1.00 87.75 285 PRO A O 1
ATOM 2284 N N . LEU A 1 286 ? 0.750 14.853 10.337 1.00 90.44 286 LEU A N 1
ATOM 2285 C CA . LEU A 1 286 ? -0.627 15.305 10.214 1.00 90.44 286 LEU A CA 1
ATOM 2286 C C . LEU A 1 286 ? -1.591 14.123 10.130 1.00 90.44 286 LEU A C 1
ATOM 2288 O O . LEU A 1 286 ? -2.610 14.135 10.814 1.00 90.44 286 LEU A O 1
ATOM 2292 N N . VAL A 1 287 ? -1.273 13.103 9.327 1.00 90.25 287 VAL A N 1
ATOM 2293 C CA . VAL A 1 287 ? -2.100 11.891 9.252 1.00 90.25 287 VAL A CA 1
ATOM 2294 C C . VAL A 1 287 ? -2.106 11.168 10.598 1.00 90.25 287 VAL A C 1
ATOM 2296 O O . VAL A 1 287 ? -3.188 10.853 11.088 1.00 90.25 287 VAL A O 1
ATOM 2299 N N . ALA A 1 288 ? -0.940 10.986 11.228 1.00 88.12 288 ALA A N 1
ATOM 2300 C CA . ALA A 1 288 ? -0.812 10.350 12.540 1.00 88.12 288 ALA A CA 1
ATOM 2301 C C . ALA A 1 288 ? -1.679 11.052 13.606 1.00 88.12 288 ALA A C 1
ATOM 2303 O O . ALA A 1 288 ? -2.505 10.401 14.239 1.00 88.12 288 ALA A O 1
ATOM 2304 N N . SER A 1 289 ? -1.639 12.392 13.671 1.00 88.94 289 SER A N 1
ATOM 2305 C CA . SER A 1 289 ? -2.469 13.189 14.595 1.00 88.94 289 SER A CA 1
ATOM 2306 C C . SER A 1 289 ? -3.984 13.022 14.417 1.00 88.94 289 SER A C 1
ATOM 2308 O O . SER A 1 289 ? -4.754 13.396 15.300 1.00 88.94 289 SER A O 1
ATOM 2310 N N . LYS A 1 290 ? -4.437 12.498 13.269 1.00 90.56 290 LYS A N 1
ATOM 2311 C CA . LYS A 1 290 ? -5.853 12.197 13.020 1.00 90.56 290 LYS A CA 1
ATOM 2312 C C . LYS A 1 290 ? -6.219 10.781 13.432 1.00 90.56 290 LYS A C 1
ATOM 2314 O O . LYS A 1 290 ? -7.306 10.586 13.963 1.00 90.56 290 LYS A O 1
ATOM 2319 N N . ILE A 1 291 ? -5.344 9.817 13.154 1.00 89.06 291 ILE A N 1
ATOM 2320 C CA . ILE A 1 291 ? -5.636 8.398 13.371 1.00 89.06 291 ILE A CA 1
ATOM 2321 C C . ILE A 1 291 ? -5.351 7.958 14.805 1.00 89.06 291 ILE A C 1
ATOM 2323 O O . ILE A 1 291 ? -6.143 7.208 15.357 1.00 89.06 291 ILE A O 1
ATOM 2327 N N . VAL A 1 292 ? -4.277 8.449 15.431 1.00 86.19 292 VAL A N 1
ATOM 2328 C CA . VAL A 1 292 ? -3.826 7.982 16.751 1.00 86.19 292 VAL A CA 1
ATOM 2329 C C . VAL A 1 292 ? -4.875 8.238 17.832 1.00 86.19 292 VAL A C 1
ATOM 2331 O O . VAL A 1 292 ? -5.249 7.280 18.502 1.00 86.19 292 VAL A O 1
ATOM 2334 N N . PRO A 1 293 ? -5.447 9.452 17.972 1.00 86.81 293 PRO A N 1
ATOM 2335 C CA . PRO A 1 293 ? -6.483 9.676 18.977 1.00 86.81 293 PRO A CA 1
ATOM 2336 C C . PRO A 1 293 ? -7.720 8.808 18.751 1.00 86.81 293 PRO A C 1
ATOM 2338 O O . PRO A 1 293 ? -8.366 8.419 19.712 1.00 86.81 293 PRO A O 1
ATOM 2341 N N . TRP A 1 294 ? -8.056 8.506 17.492 1.00 87.19 294 TRP A N 1
ATOM 2342 C CA . TRP A 1 294 ? -9.184 7.634 17.177 1.00 87.19 294 TRP A CA 1
ATOM 2343 C C . TRP A 1 294 ? -8.892 6.183 17.556 1.00 87.19 294 TRP A C 1
ATOM 2345 O O . TRP A 1 294 ? -9.736 5.549 18.177 1.00 87.19 294 TRP A O 1
ATOM 2355 N N . ILE A 1 295 ? -7.695 5.689 17.229 1.00 82.94 295 ILE A N 1
ATOM 2356 C CA . ILE A 1 295 ? -7.221 4.348 17.582 1.00 82.94 295 ILE A CA 1
ATOM 2357 C C . ILE A 1 295 ? -7.267 4.144 19.103 1.00 82.94 295 ILE A C 1
ATOM 2359 O O . ILE A 1 295 ? -7.857 3.174 19.559 1.00 82.94 295 ILE A O 1
ATOM 2363 N N . LEU A 1 296 ? -6.716 5.085 19.879 1.00 79.50 296 LEU A N 1
ATOM 2364 C CA . LEU A 1 296 ? -6.600 4.976 21.341 1.00 79.50 296 LEU A CA 1
ATOM 2365 C C . LEU A 1 296 ? -7.943 4.993 22.089 1.00 79.50 296 LEU A C 1
ATOM 2367 O O . LEU A 1 296 ? -7.988 4.621 23.256 1.00 79.50 296 LEU A O 1
ATOM 2371 N N . VAL A 1 297 ? -9.027 5.446 21.449 1.00 79.75 297 VAL A N 1
ATOM 2372 C CA . VAL A 1 297 ? -10.377 5.461 22.045 1.00 79.75 297 VAL A CA 1
ATOM 2373 C C . VAL A 1 297 ? -11.288 4.372 21.488 1.00 79.75 297 VAL A C 1
ATOM 2375 O O . VAL A 1 297 ? -12.456 4.317 21.874 1.00 79.75 297 VAL A O 1
ATOM 2378 N N . GLN A 1 298 ? -10.809 3.546 20.549 1.00 77.50 298 GLN A N 1
ATOM 2379 C CA . GLN A 1 298 ? -11.581 2.380 20.143 1.00 77.50 298 GLN A CA 1
ATOM 2380 C C . GLN A 1 298 ? -11.555 1.380 21.293 1.00 77.50 298 GLN A C 1
ATOM 2382 O O . GLN A 1 298 ? -10.494 0.925 21.710 1.00 77.50 298 GLN 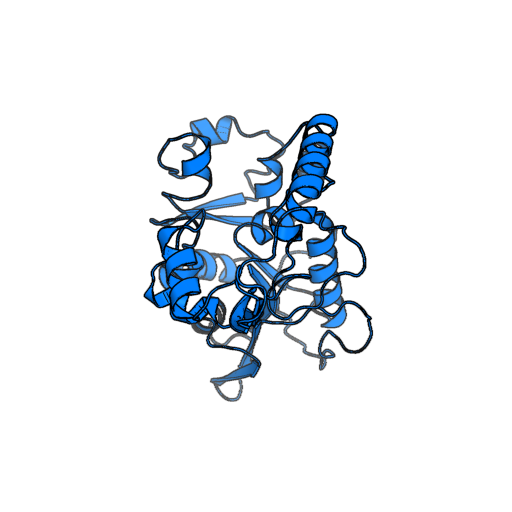A O 1
ATOM 2387 N N . ASP A 1 299 ? -12.740 1.057 21.800 1.00 61.38 299 ASP A N 1
ATOM 2388 C CA . ASP A 1 299 ? -12.903 -0.060 22.717 1.00 61.38 299 ASP A CA 1
ATOM 2389 C C . ASP A 1 299 ? -12.484 -1.337 21.977 1.00 61.38 299 ASP A C 1
ATOM 2391 O O . ASP A 1 299 ? -12.777 -1.481 20.782 1.00 61.38 299 ASP A O 1
ATOM 2395 N N . VAL A 1 300 ? -11.784 -2.243 22.659 1.00 59.66 300 VAL A N 1
ATOM 2396 C CA . VAL A 1 300 ? -11.319 -3.531 22.114 1.00 59.66 300 VAL A CA 1
ATOM 2397 C C . VAL A 1 300 ? -12.537 -4.441 21.902 1.00 59.66 300 VAL A C 1
ATOM 2399 O O . VAL A 1 300 ? -12.815 -5.362 22.663 1.00 59.66 300 VAL A O 1
ATOM 2402 N N . GLY A 1 301 ? -13.351 -4.096 20.905 1.00 46.91 301 GLY A N 1
ATOM 2403 C CA . GLY A 1 301 ? -14.601 -4.761 20.568 1.00 46.91 301 GLY A CA 1
ATOM 2404 C C . GLY A 1 301 ? -14.372 -6.094 19.865 1.00 46.91 301 GLY A C 1
ATOM 2405 O O . GLY A 1 301 ? -13.272 -6.387 19.394 1.00 46.91 301 GLY A O 1
ATOM 2406 N N . GLU A 1 302 ? -15.432 -6.905 19.790 1.00 44.12 302 GLU A N 1
ATOM 2407 C CA . GLU A 1 302 ? -15.388 -8.233 19.175 1.00 44.12 302 GLU A CA 1
ATOM 2408 C C . GLU A 1 302 ? -14.743 -8.206 17.782 1.00 44.12 302 GLU A C 1
ATOM 2410 O O . GLU A 1 302 ? -15.117 -7.425 16.900 1.00 44.12 302 GLU A O 1
ATOM 2415 N N . VAL A 1 303 ? -13.771 -9.104 17.614 1.00 42.84 303 VAL A N 1
ATOM 2416 C CA . VAL A 1 303 ? -12.999 -9.331 16.394 1.00 42.84 303 VAL A CA 1
ATOM 2417 C C . VAL A 1 303 ? -13.938 -9.447 15.196 1.00 42.84 303 VAL A C 1
ATOM 2419 O O . VAL A 1 303 ? -14.841 -10.287 15.175 1.00 42.84 303 VAL A O 1
ATOM 2422 N N . ALA A 1 304 ? -13.699 -8.636 14.165 1.00 37.75 304 ALA A N 1
ATOM 2423 C CA . ALA A 1 304 ? -14.297 -8.861 12.858 1.00 37.75 304 ALA A CA 1
ATOM 2424 C C . ALA A 1 304 ? -13.701 -10.149 12.274 1.00 37.75 304 ALA A C 1
ATOM 2426 O O . ALA A 1 304 ? -12.641 -10.129 11.659 1.00 37.75 304 ALA A O 1
ATOM 2427 N N . LYS A 1 305 ? -14.366 -11.280 12.515 1.00 36.47 305 LYS A N 1
ATOM 2428 C CA . LYS A 1 305 ? -14.089 -12.530 11.806 1.00 36.47 305 LYS A CA 1
ATOM 2429 C C . LYS A 1 305 ? -14.749 -12.436 10.431 1.00 36.47 305 LYS A C 1
ATOM 2431 O O . LYS A 1 305 ? -15.946 -12.147 10.358 1.00 36.47 305 LYS A O 1
ATOM 2436 N N . LEU A 1 306 ? -13.958 -12.610 9.371 1.00 33.84 306 LEU A N 1
ATOM 2437 C CA . LEU A 1 306 ? -14.468 -12.790 8.007 1.00 33.84 306 LEU A CA 1
ATOM 2438 C C . LEU A 1 306 ? -15.346 -14.046 7.911 1.00 33.84 306 LEU A C 1
ATOM 2440 O O . LEU A 1 306 ? -15.015 -15.052 8.578 1.00 33.84 306 LEU A O 1
#

Radius of gyration: 20.4 Å; Cα contacts (8 Å, |Δi|>4): 491; chains: 1; bounding box: 54×42×62 Å

Solvent-accessible surface area (backbone atoms only — not comparable to full-atom values): 17559 Å² total; per-residue (Å²): 83,41,33,42,36,36,60,60,91,76,81,71,91,48,58,74,76,66,84,83,69,93,60,33,59,38,62,50,30,38,39,33,43,38,67,90,77,73,41,78,47,71,78,49,61,68,96,51,72,48,68,56,53,44,50,66,70,67,44,68,58,66,38,39,39,40,30,43,23,51,70,28,26,44,84,14,34,56,60,92,58,95,76,69,40,54,66,58,61,44,54,54,51,52,53,48,36,60,54,44,62,56,75,44,68,48,79,51,48,42,69,70,31,23,35,47,79,40,77,57,39,56,78,55,54,56,63,59,72,62,46,34,51,49,20,55,51,44,50,57,53,52,73,74,48,77,79,70,76,25,72,44,70,64,56,48,19,51,43,40,29,74,69,34,99,65,34,48,61,58,80,54,24,67,68,56,45,65,72,33,49,38,83,39,77,43,68,45,93,84,73,72,52,73,44,71,29,32,24,68,48,39,48,72,70,77,79,46,66,44,75,58,78,47,39,58,68,54,28,45,58,54,47,62,63,62,72,53,82,41,78,47,81,38,31,27,52,12,73,62,19,75,76,71,77,42,78,24,58,71,68,50,71,76,57,53,69,69,46,64,83,54,56,53,68,90,40,51,47,78,49,65,43,87,40,40,58,54,32,60,72,80,38,30,68,64,46,42,70,59,49,46,67,54,58,76,65,54,73,95,61,81,70,68,76,130

Mean predicted aligned error: 9.31 Å

Nearest PDB structures (foldseek):
  7al6-assembly1_D  TM=7.643E-01  e=1.472E-12  Pseudomonas aeruginosa PAO1
  3v1k-assembly1_A  TM=5.499E-01  e=5.563E-03  Paraburkholderia xenovorans LB400
  3v1l-assembly1_A  TM=5.445E-01  e=1.083E-02  Paraburkholderia xenovorans LB400
  7dbl-assembly1_B  TM=5.660E-01  e=2.381E-02  Penicillium brevicompactum

Sequence (306 aa):
MILILDYDDEYEKGKVPGKGGKDRIKYLARLKYDSDTKEEVKYRGHKARFPELLLEQLGPEPVEILALDLARHGTSDHRTSEDYALCRYIEDADQIVEQLGWQRHAIIAHSLGGATHGAISALYTEEQPQHQLEHITDKKKLLAKRAAFHPTVESVCESRSHRGAYGIAPELAEFLMPRGLRPAERTLEDGKTVVQGWTWLADRLLTIRSAQSMSEDYAKAFMTRITCPVFAVMAEDGLFHFMDGKKSKIPRKKERDGWPDWIHKNKLTLTSVPGKHPVPIEKTPLVASKIVPWILVQDVGEVAKL

Secondary structure (DSSP, 8-state):
-EEEEE--SS---PPPTTSS-SS--EEEEEEEEETTTTEEEEEEES--HHHHHHHHHH-SS--EEEEEEPTTSTTSPPPSSS---HHHHHHHHHHHHHHHT-SSEEEEE-THHHHHHSGGGGG----HHHHHHHHHHHHHHHHHSPPP-BSSHHHHHHHHHHHSSS---HHHHHHHSGGGEEEEEEE-TTSS-EEEEEEESS-GGGGS--S-PPPHHHHHHHHHH--S-EEEEEEEESHHHHHHSS---S--HHHHHTS-TTS-TTTEEEEEEEEETTHHHHTHHHHHHHHHHHHHTS--PPP---

pLDDT: mean 76.39, std 15.05, range [33.84, 96.88]